Protein AF-A0A0Q9YV07-F1 (afdb_monomer)

Radius of gyration: 20.83 Å; Cα contacts (8 Å, |Δi|>4): 637; chains: 1; bounding box: 51×55×52 Å

InterPro domains:
  IPR003695 Ppx/GppA phosphatase, N-terminal [PF02541] (61-323)
  IPR043129 ATPase, nucleotide binding domain [SSF53067] (29-150)
  IPR043129 ATPase, nucleotide binding domain [SSF53067] (157-336)
  IPR050273 GppA/Ppx guanosine pentaphosphate hydrolase [PTHR30005] (28-323)

Sequence (352 aa):
MLNPSFEIKTGSTETAAAGAAEPITKIAYDIGSGGIKTTVISKILQKDGNVEEVVLDKRLPIQFARNLRLNKGQFSPDIVKLAIDSLKAFISEICNSSSDQKIEHYAVATAAFRQAENGKEVVQEISEAVGFPIDIISYKQEGLLAYYSAKTKLSEDKIIFDLGGGSMQFVYKSPDDALQIAGIDLGVETFTGELQKSLNNSTVSLNPFSEEKYQLAQNVAMKLIDQSIADMGSLKSLIKENLPVMCVGAVHNVAIYPIIEKIVGAGVSYSADNLEKTIMALLDKSDEELLAVEENINFAQILLPTLILSLAMMQRLGISQMQPLNVSNTLGLLQDIPVPFLSPARDLKKYC

Foldseek 3Di:
DDDDQQAPDDPPPPDPDPDFDFKEKEKEWEQAQQWIWIWIWTWGRGPVDIDTDGSDTDTGGQNLNVCCLVVVQAHDPVSLVSLLVVLLVVVVSVCVNPPDGFYWYFAEYELSLVRHPCSVVSQVVSCVSLVHHYYHDYQQLQQLLQQLQVVVPDPDFFWEWEAGQQKIKIWGAFPVRDIDIAMDRDHLNVLLSVLCVVVVHPDLFPPQADPVSLVVSLVSLLVRCVVRCPRCPRVLVVVVVVTAYEYEDCLVVQAQPVLLCLQVHNPDFQFLVSLVSSLVVRHRDDLVRQCVSDVSPPDSRRRNSSSSNVSSVCVVSVPGGHHYDYTHSSSSSVDPDCSVRTDGIDRCPVSD

pLDDT: mean 83.47, std 16.85, range [22.8, 98.44]

Nearest PDB structures (foldseek):
  8jgu-assembly1_A  TM=8.105E-01  e=3.895E-17  Deinococcus radiodurans R1 = ATCC 13939 = DSM 20539
  6pbz-assembly1_A  TM=7.720E-01  e=5.878E-18  Escherichia coli K-12
  8jgr-assembly1_A  TM=7.984E-01  e=7.242E-16  Deinococcus radiodurans R1 = ATCC 13939 = DSM 20539
  8jgp-assembly1_A  TM=8.132E-01  e=1.918E-15  Deinococcus radiodurans R1 = ATCC 13939 = DSM 20539
  8gtz-assembly1_A  TM=7.627E-01  e=5.382E-15  Zymomonas mobilis

Secondary structure (DSSP, 8-state):
-----------------TTPPPPEEEEEEEEETEEEEEEEEEEEEETTEEEEEEEEEEEEEEEHHHHHHHTTTS--HHHHHHHHHHHHHHHHHHHHH-SSSEEEEEEEE-HHHHH-TTHHHHHHHHHHHHSS-EEE--HHHHHHHHHHHHHTT-SS--EEEEE-SS-EEEEEE-TTS-EEEEEES--HHHHHHHHHHHTT--SS---S--HHHHHHHHHHHHHHHHHHGGGGHHHHHHHHTT--EEEESHIIIIIIHHHHHHHH-TT--EEHHHHHHHHHHHTT--HHHHHTT-TT---HHHHHHHHHHHHHHHHHHT--EEEE----HHHHHHSSS--TTSPPPEE-TTT-

Structure (mmCIF, N/CA/C/O backbone):
data_AF-A0A0Q9YV07-F1
#
_entry.id   AF-A0A0Q9YV07-F1
#
loop_
_atom_site.group_PDB
_atom_site.id
_atom_site.type_symbol
_atom_site.label_atom_id
_atom_site.label_alt_id
_atom_site.label_comp_id
_atom_site.label_asym_id
_atom_site.label_entity_id
_atom_site.label_seq_id
_atom_site.pdbx_PDB_ins_code
_atom_site.Cartn_x
_atom_site.Cartn_y
_atom_site.Cartn_z
_atom_site.occupancy
_atom_site.B_iso_or_equiv
_atom_site.auth_seq_id
_atom_site.auth_comp_id
_atom_site.auth_asym_id
_atom_site.auth_atom_id
_atom_site.pdbx_PDB_model_num
ATOM 1 N N . MET A 1 1 ? 25.492 -5.736 10.284 1.00 30.86 1 MET A N 1
ATOM 2 C CA . MET A 1 1 ? 26.222 -6.492 9.246 1.00 30.86 1 MET A CA 1
ATOM 3 C C . MET A 1 1 ? 25.653 -7.898 9.198 1.00 30.86 1 MET A C 1
ATOM 5 O O . MET A 1 1 ? 26.043 -8.721 10.009 1.00 30.86 1 MET A O 1
ATOM 9 N N . LEU A 1 2 ? 24.705 -8.146 8.301 1.00 22.80 2 LEU A N 1
ATOM 10 C CA . LEU A 1 2 ? 24.294 -9.487 7.891 1.00 22.80 2 LEU A CA 1
ATOM 11 C C . LEU A 1 2 ? 24.038 -9.372 6.392 1.00 22.80 2 LEU A C 1
ATOM 13 O O . LEU A 1 2 ? 23.061 -8.763 5.973 1.00 22.80 2 LEU A O 1
ATOM 17 N N . ASN A 1 3 ? 25.007 -9.837 5.614 1.00 27.52 3 ASN A N 1
ATOM 18 C CA . ASN A 1 3 ? 24.930 -9.934 4.167 1.00 27.52 3 ASN A CA 1
ATOM 19 C C . ASN A 1 3 ? 24.756 -11.431 3.885 1.00 27.52 3 ASN A C 1
ATOM 21 O O . ASN A 1 3 ? 25.756 -12.151 3.939 1.00 27.52 3 ASN A O 1
ATOM 25 N N . PRO A 1 4 ? 23.530 -11.953 3.716 1.00 32.94 4 PRO A N 1
ATOM 26 C CA . PRO A 1 4 ? 23.385 -13.283 3.165 1.00 32.94 4 PRO A CA 1
ATOM 27 C C . PRO A 1 4 ? 23.717 -13.158 1.679 1.00 32.94 4 PRO A C 1
ATOM 29 O O . PRO A 1 4 ? 23.041 -12.449 0.937 1.00 32.94 4 PRO A O 1
ATOM 32 N N . SER A 1 5 ? 24.812 -13.781 1.264 1.00 28.50 5 SER A N 1
ATOM 33 C CA . SER A 1 5 ? 25.161 -13.952 -0.141 1.00 28.50 5 SER A CA 1
ATOM 34 C C . SER A 1 5 ? 23.949 -14.538 -0.870 1.00 28.50 5 SER A C 1
ATOM 36 O O . SER A 1 5 ? 23.525 -15.651 -0.558 1.00 28.50 5 SER A O 1
ATOM 38 N N . PHE A 1 6 ? 23.362 -13.781 -1.795 1.00 38.69 6 PHE A N 1
ATOM 39 C CA . PHE A 1 6 ? 22.314 -14.280 -2.677 1.00 38.69 6 PHE A CA 1
ATOM 40 C C . PHE A 1 6 ? 22.967 -15.127 -3.771 1.00 38.69 6 PHE A C 1
ATOM 42 O O . PHE A 1 6 ? 23.570 -14.596 -4.699 1.00 38.69 6 PHE A O 1
ATOM 49 N N . GLU A 1 7 ? 22.863 -16.449 -3.654 1.00 33.47 7 GLU A N 1
ATOM 50 C CA . GLU A 1 7 ? 23.068 -17.353 -4.785 1.00 33.47 7 GLU A CA 1
ATOM 51 C C . GLU A 1 7 ? 21.708 -17.616 -5.426 1.00 33.47 7 GLU A C 1
ATOM 53 O O . GLU A 1 7 ? 20.846 -18.274 -4.839 1.00 33.47 7 GLU A O 1
ATOM 58 N N . ILE A 1 8 ? 21.511 -17.117 -6.647 1.00 39.50 8 ILE A N 1
ATOM 59 C CA . ILE A 1 8 ? 20.459 -17.644 -7.512 1.00 39.50 8 ILE A CA 1
ATOM 60 C C . ILE A 1 8 ? 20.863 -19.084 -7.795 1.00 39.50 8 ILE A C 1
ATOM 62 O O . ILE A 1 8 ? 21.849 -19.331 -8.492 1.00 39.50 8 ILE A O 1
ATOM 66 N N . LYS A 1 9 ? 20.145 -20.044 -7.208 1.00 36.50 9 LYS A N 1
ATOM 67 C CA . LYS A 1 9 ? 20.376 -21.458 -7.489 1.00 36.50 9 LYS A CA 1
ATOM 68 C C . LYS A 1 9 ? 20.096 -21.689 -8.964 1.00 36.50 9 LYS A C 1
ATOM 70 O O . LYS A 1 9 ? 18.951 -21.796 -9.392 1.00 36.50 9 LYS A O 1
ATOM 75 N N . THR A 1 10 ? 21.160 -21.781 -9.749 1.00 37.44 10 THR A N 1
ATOM 76 C CA . THR A 1 10 ? 21.085 -22.427 -11.047 1.00 37.44 10 THR A CA 1
ATOM 77 C C . THR A 1 10 ? 20.696 -23.869 -10.756 1.00 37.44 10 THR A C 1
ATOM 79 O O . THR A 1 10 ? 21.385 -24.584 -10.028 1.00 37.44 10 THR A O 1
ATOM 82 N N . GLY A 1 11 ? 19.529 -24.294 -11.234 1.00 34.53 11 GLY A N 1
ATOM 83 C CA . GLY A 1 11 ? 19.209 -25.711 -11.254 1.00 34.53 11 GLY A CA 1
ATOM 84 C C . GLY A 1 11 ? 20.275 -26.403 -12.094 1.00 34.53 11 GLY A C 1
ATOM 85 O O . GLY A 1 11 ? 20.206 -26.371 -13.321 1.00 34.53 11 GLY A O 1
ATOM 86 N N . SER A 1 12 ? 21.278 -26.996 -11.447 1.00 31.69 12 SER A N 1
ATOM 87 C CA . SER A 1 12 ? 22.233 -27.895 -12.077 1.00 31.69 12 SER A CA 1
ATOM 88 C C . SER A 1 12 ? 21.488 -29.164 -12.466 1.00 31.69 12 SER A C 1
ATOM 90 O O . SER A 1 12 ? 21.469 -30.169 -11.764 1.00 31.69 12 SER A O 1
ATOM 92 N N . THR A 1 13 ? 20.827 -29.111 -13.616 1.00 34.94 13 THR A N 1
ATOM 93 C CA . THR A 1 13 ? 20.473 -30.322 -14.341 1.00 34.94 13 THR A CA 1
ATOM 94 C C . THR A 1 13 ? 21.579 -30.561 -15.354 1.00 34.94 13 THR A C 1
ATOM 96 O O . THR A 1 13 ? 21.576 -30.042 -16.469 1.00 34.94 13 THR A O 1
ATOM 99 N N . GLU A 1 14 ? 22.569 -31.351 -14.933 1.00 38.19 14 GLU A N 1
ATOM 100 C CA . GLU A 1 14 ? 23.402 -32.134 -15.843 1.00 38.19 14 GLU A CA 1
ATOM 101 C C . GLU A 1 14 ? 22.497 -33.087 -16.631 1.00 38.19 14 GLU A C 1
ATOM 103 O O . GLU A 1 14 ? 22.353 -34.253 -16.301 1.00 38.19 14 GLU A O 1
ATOM 108 N N . THR A 1 15 ? 21.849 -32.555 -17.658 1.00 34.44 15 THR A N 1
ATOM 109 C CA . THR A 1 15 ? 21.483 -33.226 -18.903 1.00 34.44 15 THR A CA 1
ATOM 110 C C . THR A 1 15 ? 20.948 -32.126 -19.802 1.00 34.44 15 THR A C 1
ATOM 112 O O . THR A 1 15 ? 19.769 -31.777 -19.741 1.00 34.44 15 THR A O 1
ATOM 115 N N . ALA A 1 16 ? 21.821 -31.557 -20.632 1.00 35.19 16 ALA A N 1
ATOM 116 C CA . ALA A 1 16 ? 21.403 -30.738 -21.757 1.00 35.19 16 ALA A CA 1
ATOM 117 C C . ALA A 1 16 ? 20.574 -31.613 -22.712 1.00 35.19 16 ALA A C 1
ATOM 119 O O . ALA A 1 16 ? 21.098 -32.248 -23.627 1.00 35.19 16 ALA A O 1
ATOM 120 N N . ALA A 1 17 ? 19.266 -31.683 -22.470 1.00 34.19 17 ALA A N 1
ATOM 121 C CA . ALA A 1 17 ? 18.312 -32.157 -23.450 1.00 34.19 17 ALA A CA 1
ATOM 122 C C . ALA A 1 17 ? 18.106 -31.031 -24.468 1.00 34.19 17 ALA A C 1
ATOM 124 O O . ALA A 1 17 ? 17.730 -29.911 -24.120 1.00 34.19 17 ALA A O 1
ATOM 125 N N . ALA A 1 18 ? 18.373 -31.328 -25.737 1.00 38.97 18 ALA A N 1
ATOM 126 C CA . ALA A 1 18 ? 18.149 -30.407 -26.838 1.00 38.97 18 ALA A CA 1
ATOM 127 C C . ALA A 1 18 ? 16.691 -29.890 -26.831 1.00 38.97 18 ALA A C 1
ATOM 129 O O . ALA A 1 18 ? 15.732 -30.637 -27.061 1.00 38.97 18 ALA A O 1
ATOM 130 N N . GLY A 1 19 ? 16.530 -28.589 -26.565 1.00 43.22 19 GLY A N 1
ATOM 131 C CA . GLY A 1 19 ? 15.264 -27.865 -26.698 1.00 43.22 19 GLY A CA 1
ATOM 132 C C . GLY A 1 19 ? 14.642 -27.290 -25.421 1.00 43.22 19 GLY A C 1
ATOM 133 O O . GLY A 1 19 ? 13.446 -27.012 -25.459 1.00 43.22 19 GLY A O 1
ATOM 134 N N . ALA A 1 20 ? 15.384 -27.116 -24.322 1.00 48.44 20 ALA A N 1
ATOM 135 C CA . ALA A 1 20 ? 14.945 -26.248 -23.221 1.00 48.44 20 ALA A CA 1
ATOM 136 C C . ALA A 1 20 ? 15.076 -24.769 -23.638 1.00 48.44 20 ALA A C 1
ATOM 138 O O . ALA A 1 20 ? 16.095 -24.386 -24.215 1.00 48.44 20 ALA A O 1
ATOM 139 N N . ALA A 1 21 ? 14.039 -23.960 -23.410 1.00 57.25 21 ALA A N 1
ATOM 140 C CA . ALA A 1 21 ? 14.082 -22.528 -23.696 1.00 57.25 21 ALA A CA 1
ATOM 141 C C . ALA A 1 21 ? 14.982 -21.814 -22.671 1.00 57.25 21 ALA A C 1
ATOM 143 O O . ALA A 1 21 ? 15.081 -22.248 -21.523 1.00 57.25 21 ALA A O 1
ATOM 144 N N . GLU A 1 22 ? 15.661 -20.743 -23.092 1.00 61.50 22 GLU A N 1
ATOM 145 C CA . GLU A 1 22 ? 16.542 -19.984 -22.199 1.00 61.50 22 GLU A CA 1
ATOM 146 C C . GLU A 1 22 ? 15.753 -19.442 -20.991 1.00 61.50 22 GLU A C 1
ATOM 148 O O . GLU A 1 22 ? 14.645 -18.922 -21.170 1.00 61.50 22 GLU A O 1
ATOM 153 N N . PRO A 1 23 ? 16.286 -19.563 -19.761 1.00 68.81 23 PRO A N 1
ATOM 154 C CA . PRO A 1 23 ? 15.635 -19.024 -18.574 1.00 68.81 23 PRO A CA 1
ATOM 155 C C . PRO A 1 23 ? 15.548 -17.494 -18.662 1.00 68.81 23 PRO A C 1
ATOM 157 O O . PRO A 1 23 ? 16.519 -16.819 -19.018 1.00 68.81 23 PRO A O 1
ATOM 160 N N . ILE A 1 24 ? 14.375 -16.954 -18.324 1.00 77.06 24 ILE A N 1
ATOM 161 C CA . ILE A 1 24 ? 14.119 -15.512 -18.277 1.00 77.06 24 ILE A CA 1
ATOM 162 C C . ILE A 1 24 ? 13.925 -15.127 -16.816 1.00 77.06 24 ILE A C 1
ATOM 164 O O . ILE A 1 24 ? 13.054 -15.661 -16.127 1.00 77.06 24 ILE A O 1
ATOM 168 N N . THR A 1 25 ? 14.707 -14.164 -16.350 1.00 80.25 25 THR A N 1
ATOM 169 C CA . THR A 1 25 ? 14.483 -13.535 -15.051 1.00 80.25 25 THR A CA 1
ATOM 170 C C . THR A 1 25 ? 13.621 -12.300 -15.251 1.00 80.25 25 THR A C 1
ATOM 172 O O . THR A 1 25 ? 13.973 -11.401 -16.009 1.00 80.25 25 THR A O 1
ATOM 175 N N . LYS A 1 26 ? 12.477 -12.242 -14.573 1.00 84.75 26 LYS A N 1
ATOM 176 C CA . LYS A 1 26 ? 11.599 -11.076 -14.583 1.00 84.75 26 LYS A CA 1
ATOM 177 C C . LYS A 1 26 ? 11.672 -10.367 -13.237 1.00 84.75 26 LYS A C 1
ATOM 179 O O . LYS A 1 26 ? 11.600 -11.001 -12.184 1.00 84.75 26 LYS A O 1
ATOM 184 N N . ILE A 1 27 ? 11.781 -9.046 -13.268 1.00 86.50 27 ILE A N 1
ATOM 185 C CA . ILE A 1 27 ? 11.864 -8.211 -12.073 1.00 86.50 27 ILE A CA 1
ATOM 186 C C . ILE A 1 27 ? 10.751 -7.176 -12.123 1.00 86.50 27 ILE A C 1
ATOM 188 O O . ILE A 1 27 ? 10.663 -6.399 -13.072 1.00 86.50 27 ILE A O 1
ATOM 192 N N . ALA A 1 28 ? 9.928 -7.147 -11.082 1.00 89.19 28 ALA A N 1
ATOM 193 C CA . ALA A 1 28 ? 8.898 -6.143 -10.897 1.00 89.19 28 ALA A CA 1
ATOM 194 C C . ALA A 1 28 ? 9.294 -5.131 -9.822 1.00 89.19 28 ALA A C 1
ATOM 196 O O . ALA A 1 28 ? 9.790 -5.504 -8.757 1.00 89.19 28 ALA A O 1
ATOM 197 N N . TYR A 1 29 ? 9.010 -3.861 -10.094 1.00 92.00 29 TYR A N 1
ATOM 198 C CA . TYR A 1 29 ? 9.221 -2.725 -9.208 1.00 92.00 29 TYR A CA 1
ATOM 199 C C . TYR A 1 29 ? 7.889 -1.996 -9.018 1.00 92.00 29 TYR A C 1
ATOM 201 O O . TYR A 1 29 ? 7.330 -1.449 -9.966 1.00 92.00 29 TYR A O 1
ATOM 209 N N . ASP A 1 30 ? 7.393 -1.969 -7.789 1.00 92.50 30 ASP A N 1
ATOM 210 C CA . ASP A 1 30 ? 6.266 -1.136 -7.375 1.00 92.50 30 ASP A CA 1
ATOM 211 C C . ASP A 1 30 ? 6.814 0.030 -6.546 1.00 92.50 30 ASP A C 1
ATOM 213 O O . ASP A 1 30 ? 7.213 -0.131 -5.388 1.00 92.50 30 ASP A O 1
ATOM 217 N N . ILE A 1 31 ? 6.915 1.198 -7.178 1.00 94.56 31 ILE A N 1
ATOM 218 C CA . ILE A 1 31 ? 7.440 2.427 -6.586 1.00 94.56 31 ILE A CA 1
ATOM 219 C C . ILE A 1 31 ? 6.283 3.133 -5.862 1.00 94.56 31 ILE A C 1
ATOM 221 O O . ILE A 1 31 ? 5.572 3.980 -6.413 1.00 94.56 31 ILE A O 1
ATOM 225 N N . GLY A 1 32 ? 6.100 2.722 -4.607 1.00 91.06 32 GLY A N 1
ATOM 226 C CA . GLY A 1 32 ? 5.034 3.128 -3.700 1.00 91.06 32 GLY A CA 1
ATOM 227 C C . GLY A 1 32 ? 5.301 4.402 -2.899 1.00 91.06 32 GLY A C 1
ATOM 228 O O . GLY A 1 32 ? 6.415 4.910 -2.821 1.00 91.06 32 GLY A O 1
ATOM 229 N N . SER A 1 33 ? 4.265 4.889 -2.212 1.00 88.00 33 SER A N 1
ATOM 230 C CA . SER A 1 33 ? 4.348 6.060 -1.323 1.00 88.00 33 SER A CA 1
ATOM 231 C C . SER A 1 33 ? 5.333 5.907 -0.159 1.00 88.00 33 SER A C 1
ATOM 233 O O . SER A 1 33 ? 6.027 6.868 0.167 1.00 88.00 33 SER A O 1
ATOM 235 N N . GLY A 1 34 ? 5.387 4.714 0.441 1.00 83.38 34 GLY A N 1
ATOM 236 C CA . GLY A 1 34 ? 6.221 4.385 1.608 1.00 83.38 34 GLY A CA 1
ATOM 237 C C . GLY A 1 34 ? 7.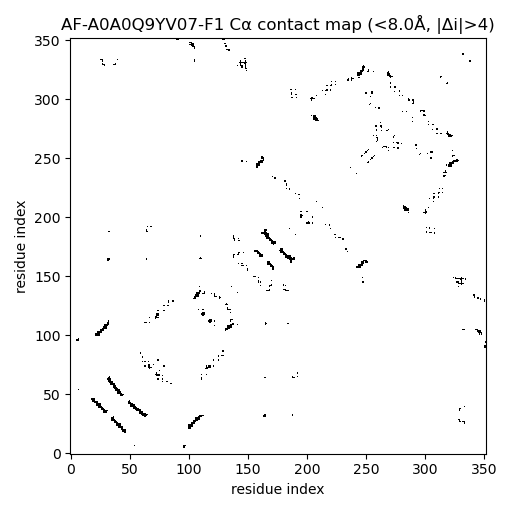388 3.456 1.284 1.00 83.38 34 GLY A C 1
ATOM 238 O O . GLY A 1 34 ? 7.792 2.626 2.106 1.00 83.38 34 GLY A O 1
ATOM 239 N N . GLY A 1 35 ? 7.839 3.481 0.033 1.00 83.00 35 GLY A N 1
ATOM 240 C CA . GLY A 1 35 ? 8.986 2.726 -0.444 1.00 83.00 35 GLY A CA 1
ATOM 241 C C . GLY A 1 35 ? 8.724 1.954 -1.722 1.00 83.00 35 GLY A C 1
ATOM 242 O O . GLY A 1 35 ? 7.602 1.862 -2.210 1.00 83.00 35 GLY A O 1
ATOM 243 N N . ILE A 1 36 ? 9.802 1.380 -2.239 1.00 83.19 36 ILE A N 1
ATOM 244 C CA . ILE A 1 36 ? 9.800 0.585 -3.460 1.00 83.19 36 ILE A CA 1
ATOM 245 C C . ILE A 1 36 ? 9.746 -0.883 -3.059 1.00 83.19 36 ILE A C 1
ATOM 247 O O . ILE A 1 36 ? 10.646 -1.364 -2.365 1.00 83.19 36 ILE A O 1
ATOM 251 N N . LYS A 1 37 ? 8.705 -1.598 -3.479 1.00 81.44 37 LYS A N 1
ATOM 252 C CA . LYS A 1 37 ? 8.669 -3.057 -3.386 1.00 81.44 37 LYS A CA 1
ATOM 253 C C . LYS A 1 37 ? 9.268 -3.642 -4.660 1.00 81.44 37 LYS A C 1
ATOM 255 O O . LYS A 1 37 ? 8.892 -3.244 -5.759 1.00 81.44 37 LYS A O 1
ATOM 260 N N . THR A 1 38 ? 10.191 -4.582 -4.515 1.00 73.00 38 THR A N 1
ATOM 261 C CA . THR A 1 38 ? 10.821 -5.277 -5.632 1.00 73.00 38 THR A CA 1
ATOM 262 C C . THR A 1 38 ? 10.615 -6.779 -5.498 1.00 73.00 38 THR A C 1
ATOM 264 O O . THR A 1 38 ? 10.810 -7.357 -4.432 1.00 73.00 38 THR A O 1
ATOM 267 N N . THR A 1 39 ? 10.204 -7.429 -6.583 1.00 73.56 39 THR A N 1
ATOM 268 C CA . THR A 1 39 ? 10.037 -8.886 -6.630 1.00 73.56 39 THR A CA 1
ATOM 269 C C . THR A 1 39 ? 10.737 -9.429 -7.862 1.00 73.56 39 THR A C 1
ATOM 271 O O . THR A 1 39 ? 10.500 -8.959 -8.972 1.00 73.56 39 THR A O 1
ATOM 274 N N . VAL A 1 40 ? 11.599 -10.416 -7.654 1.00 71.75 40 VAL A N 1
ATOM 275 C CA . VAL A 1 40 ? 12.342 -11.122 -8.695 1.00 71.75 40 VAL A CA 1
ATOM 276 C C . VAL A 1 40 ? 11.763 -12.521 -8.809 1.00 71.75 40 VAL A C 1
ATOM 278 O O . VAL A 1 40 ? 11.759 -13.276 -7.834 1.00 71.75 40 VAL A O 1
ATOM 281 N N . ILE A 1 41 ? 11.295 -12.871 -10.002 1.00 70.38 41 ILE A N 1
ATOM 282 C CA . ILE A 1 41 ? 10.912 -14.237 -10.350 1.00 70.38 41 ILE A CA 1
ATOM 283 C C . ILE A 1 41 ? 11.879 -14.726 -11.418 1.00 70.38 41 ILE A C 1
ATOM 285 O O . ILE A 1 41 ? 12.002 -14.113 -12.480 1.00 70.38 41 ILE A O 1
ATOM 289 N N . SER A 1 42 ? 12.548 -15.845 -11.151 1.00 60.84 42 SER A N 1
ATOM 290 C CA . SER A 1 42 ? 13.228 -16.582 -12.212 1.00 60.84 42 SER A CA 1
ATOM 291 C C . SER A 1 42 ? 12.220 -17.556 -12.803 1.00 60.84 42 SER A C 1
ATOM 293 O O . SER A 1 42 ? 11.651 -18.396 -12.099 1.00 60.84 42 SER A O 1
ATOM 295 N N . LYS A 1 43 ? 11.941 -17.388 -14.096 1.00 62.50 43 LYS A N 1
ATOM 296 C CA . LYS A 1 43 ? 11.056 -18.264 -14.850 1.00 62.50 43 LYS A CA 1
ATOM 297 C C . LYS A 1 43 ? 11.907 -19.178 -15.717 1.00 62.50 43 LYS A C 1
ATOM 299 O O . LYS A 1 43 ? 12.525 -18.746 -16.692 1.00 62.50 43 LYS A O 1
ATOM 304 N N . ILE A 1 44 ? 11.906 -20.462 -15.376 1.00 55.16 44 ILE A N 1
ATOM 305 C CA . ILE A 1 44 ? 12.513 -21.499 -16.207 1.00 55.16 44 ILE A CA 1
ATOM 306 C C . ILE A 1 44 ? 11.422 -22.020 -17.144 1.00 55.16 44 ILE A C 1
ATOM 308 O O . ILE A 1 44 ? 10.473 -22.686 -16.719 1.00 55.16 44 ILE A O 1
ATOM 312 N N . LEU A 1 45 ? 11.552 -21.692 -18.428 1.00 53.00 45 LEU A N 1
ATOM 313 C CA . LEU A 1 45 ? 10.669 -22.169 -19.488 1.00 53.00 45 LEU A CA 1
ATOM 314 C C . LEU A 1 45 ? 11.038 -23.624 -19.837 1.00 53.00 45 LEU A C 1
ATOM 316 O O . LEU A 1 45 ? 11.989 -23.866 -20.582 1.00 53.00 45 LEU A O 1
ATOM 320 N N . GLN A 1 46 ? 10.306 -24.607 -19.303 1.00 48.66 46 GLN A N 1
ATOM 321 C CA . GLN A 1 46 ? 10.498 -26.021 -19.653 1.00 48.66 46 GLN A CA 1
ATOM 322 C C . GLN A 1 46 ? 9.434 -26.484 -20.657 1.00 48.66 46 GLN A C 1
ATOM 324 O O . GLN A 1 46 ? 8.320 -25.963 -20.692 1.00 48.66 46 GLN A O 1
ATOM 329 N N . LYS A 1 47 ? 9.766 -27.493 -21.477 1.00 38.81 47 LYS A N 1
ATOM 330 C CA . LYS A 1 47 ? 8.835 -28.083 -22.462 1.00 38.81 47 LYS A CA 1
ATOM 331 C C . LYS A 1 47 ? 7.550 -28.642 -21.829 1.00 38.81 47 LYS A C 1
ATOM 333 O O . LYS A 1 47 ? 6.526 -28.656 -22.505 1.00 38.81 47 LYS A O 1
ATOM 338 N N . ASP A 1 48 ? 7.599 -29.027 -20.552 1.00 42.34 48 ASP A N 1
ATOM 339 C CA . ASP A 1 48 ? 6.506 -29.706 -19.838 1.00 42.34 48 ASP A CA 1
ATOM 340 C C . ASP A 1 48 ? 5.798 -28.808 -18.800 1.00 42.34 48 ASP A C 1
ATOM 342 O O . ASP A 1 48 ? 4.995 -29.281 -17.997 1.00 42.34 48 ASP A O 1
ATOM 346 N N . GLY A 1 49 ? 6.078 -27.500 -18.814 1.00 52.22 49 GLY A N 1
ATOM 347 C CA . GLY A 1 49 ? 5.473 -26.521 -17.913 1.00 52.22 49 GLY A CA 1
ATOM 348 C C . GLY A 1 49 ? 6.425 -25.384 -17.547 1.00 52.22 49 GLY A C 1
ATOM 349 O O . GLY A 1 49 ? 7.644 -25.503 -17.631 1.00 52.22 49 GLY A O 1
ATOM 350 N N . ASN A 1 50 ? 5.858 -24.260 -17.118 1.00 53.97 50 ASN A N 1
ATOM 351 C CA . ASN A 1 50 ? 6.633 -23.136 -16.603 1.00 53.97 50 ASN A CA 1
ATOM 352 C C . ASN A 1 50 ? 6.915 -23.357 -15.113 1.00 53.97 50 ASN A C 1
ATOM 354 O O . ASN A 1 50 ? 5.970 -23.506 -14.338 1.00 53.97 50 ASN A O 1
ATOM 358 N N . VAL A 1 51 ? 8.186 -23.344 -14.704 1.00 52.34 51 VAL A N 1
ATOM 359 C CA . VAL A 1 51 ? 8.553 -23.260 -13.283 1.00 52.34 51 VAL A CA 1
ATOM 360 C C . VAL A 1 51 ? 8.849 -21.799 -12.972 1.00 52.34 51 VAL A C 1
ATOM 362 O O . VAL A 1 51 ? 9.791 -21.224 -13.515 1.00 52.34 51 VAL A O 1
ATOM 365 N N . GLU A 1 52 ? 8.016 -21.196 -12.129 1.00 61.66 52 GLU A N 1
ATOM 366 C CA . GLU A 1 52 ? 8.200 -19.839 -11.616 1.00 61.66 52 GLU A CA 1
ATOM 367 C C . GLU A 1 52 ? 8.612 -19.930 -10.148 1.00 61.66 52 GLU A C 1
ATOM 369 O O . GLU A 1 52 ? 7.835 -20.375 -9.303 1.00 61.66 52 GLU A O 1
ATOM 374 N N . GLU A 1 53 ? 9.841 -19.521 -9.844 1.00 62.12 53 GLU A N 1
ATOM 375 C CA . GLU A 1 53 ? 10.324 -19.412 -8.471 1.00 62.12 53 GLU A CA 1
ATOM 376 C C . GLU A 1 53 ? 10.482 -17.933 -8.122 1.00 62.12 53 GLU A C 1
ATOM 378 O O . GLU A 1 53 ? 11.148 -17.179 -8.835 1.00 62.12 53 GLU A O 1
ATOM 383 N N . VAL A 1 54 ? 9.860 -17.504 -7.020 1.00 62.03 54 VAL A N 1
ATOM 384 C CA . VAL A 1 54 ? 10.153 -16.193 -6.432 1.00 62.03 54 VAL A CA 1
ATOM 385 C C . VAL A 1 54 ? 11.534 -16.291 -5.800 1.00 62.03 54 VAL A C 1
ATOM 387 O O . VAL A 1 54 ? 11.706 -16.923 -4.762 1.00 62.03 54 VAL A O 1
ATOM 390 N N . VAL A 1 55 ? 12.513 -15.669 -6.446 1.00 67.88 55 VAL A N 1
ATOM 391 C CA . VAL A 1 55 ? 13.923 -15.735 -6.050 1.00 67.88 55 VAL A CA 1
ATOM 392 C C . VAL A 1 55 ? 14.244 -14.687 -4.988 1.00 67.88 55 VAL A C 1
ATOM 394 O O . VAL A 1 55 ? 15.077 -14.917 -4.114 1.00 67.88 55 VAL A O 1
ATOM 397 N N . LEU A 1 56 ? 13.574 -13.532 -5.038 1.00 72.69 56 LEU A N 1
ATOM 398 C CA . LEU A 1 56 ? 13.796 -12.431 -4.104 1.00 72.69 56 LEU A CA 1
ATOM 399 C C . LEU A 1 56 ? 12.536 -11.569 -3.973 1.00 72.69 56 LEU A C 1
ATOM 401 O O . LEU A 1 56 ? 11.953 -11.158 -4.973 1.00 72.69 56 LEU A O 1
ATOM 405 N N . ASP A 1 57 ? 12.156 -11.242 -2.740 1.00 77.31 57 ASP A N 1
ATOM 406 C CA . ASP A 1 57 ? 11.191 -10.183 -2.424 1.00 77.31 57 ASP A CA 1
ATOM 407 C C . ASP A 1 57 ? 11.872 -9.209 -1.453 1.00 77.31 57 ASP A C 1
ATOM 409 O O . ASP A 1 57 ? 12.268 -9.592 -0.349 1.00 77.31 57 ASP A O 1
ATOM 413 N N . LYS A 1 58 ? 12.086 -7.964 -1.890 1.00 83.00 58 LYS A N 1
ATOM 414 C CA . LYS A 1 58 ? 12.817 -6.939 -1.135 1.00 83.00 58 LYS A CA 1
ATOM 415 C C . LYS A 1 58 ? 12.022 -5.643 -1.112 1.00 83.00 58 LYS A C 1
ATOM 417 O O . LYS A 1 58 ? 11.289 -5.298 -2.034 1.00 83.00 58 LYS A O 1
ATOM 422 N N . ARG A 1 59 ? 12.187 -4.884 -0.033 1.00 83.31 59 ARG A N 1
ATOM 423 C CA . ARG A 1 59 ? 11.609 -3.548 0.104 1.00 83.31 59 ARG A CA 1
ATOM 424 C C . ARG A 1 59 ? 12.714 -2.528 0.329 1.00 83.31 59 ARG A C 1
ATOM 426 O O . ARG A 1 59 ? 13.539 -2.697 1.221 1.00 83.31 59 ARG A O 1
ATOM 433 N N . LEU A 1 60 ? 12.700 -1.461 -0.461 1.00 88.50 60 LEU A N 1
ATOM 434 C CA . LEU A 1 60 ? 13.569 -0.298 -0.311 1.00 88.50 60 LEU A CA 1
ATOM 435 C C . LEU A 1 60 ? 12.751 0.810 0.380 1.00 88.50 60 LEU A C 1
ATOM 437 O O . LEU A 1 60 ? 11.818 1.339 -0.231 1.00 88.50 60 LEU A O 1
ATOM 441 N N . PRO A 1 61 ? 13.018 1.141 1.655 1.00 86.00 61 PRO A N 1
ATOM 442 C CA . PRO A 1 61 ? 12.208 2.094 2.411 1.00 86.00 61 PRO A CA 1
ATOM 443 C C . PRO A 1 61 ? 12.516 3.536 1.981 1.00 86.00 61 PRO A C 1
ATOM 445 O O . PRO A 1 61 ? 13.473 4.150 2.449 1.00 86.00 61 PRO A O 1
ATOM 448 N N . ILE A 1 62 ? 11.697 4.083 1.083 1.00 90.19 62 ILE A N 1
ATOM 449 C CA . ILE A 1 62 ? 11.832 5.442 0.543 1.00 90.19 62 ILE A CA 1
ATOM 450 C C . ILE A 1 62 ? 10.515 6.187 0.755 1.00 90.19 62 ILE A C 1
ATOM 452 O O . ILE A 1 62 ? 9.514 5.900 0.107 1.00 90.19 62 ILE A O 1
ATOM 456 N N . GLN A 1 63 ? 10.518 7.151 1.676 1.00 89.88 63 GLN A N 1
ATOM 457 C CA . GLN A 1 63 ? 9.303 7.815 2.158 1.00 89.88 63 GLN A CA 1
ATOM 458 C C . GLN A 1 63 ? 8.857 8.958 1.231 1.00 89.88 63 GLN A C 1
ATOM 460 O O . GLN A 1 63 ? 8.916 10.136 1.603 1.00 89.88 63 GLN A O 1
ATOM 465 N N . PHE A 1 64 ? 8.417 8.617 0.017 1.00 93.62 64 PHE A N 1
ATOM 466 C CA . PHE A 1 64 ? 7.972 9.568 -1.002 1.00 93.62 64 PHE A CA 1
ATOM 467 C C . PHE A 1 64 ? 6.801 10.437 -0.530 1.00 93.62 64 PHE A C 1
ATOM 469 O O . PHE A 1 64 ? 6.891 11.659 -0.634 1.00 93.62 64 PHE A O 1
ATOM 476 N N . ALA A 1 65 ? 5.734 9.871 0.050 1.00 90.25 65 ALA A N 1
ATOM 477 C CA . ALA A 1 65 ? 4.582 10.688 0.463 1.00 90.25 65 ALA A CA 1
ATOM 478 C C . ALA A 1 65 ? 4.924 11.638 1.622 1.00 90.25 65 ALA A C 1
ATOM 480 O O . ALA A 1 65 ? 4.481 12.790 1.650 1.00 90.25 65 ALA A O 1
ATOM 481 N N . ARG A 1 66 ? 5.784 11.207 2.554 1.00 88.75 66 ARG A N 1
ATOM 482 C CA . ARG A 1 66 ? 6.307 12.107 3.590 1.00 88.75 66 ARG A CA 1
ATOM 483 C C . ARG A 1 66 ? 7.148 13.232 2.989 1.00 88.75 66 ARG A C 1
ATOM 485 O O . ARG A 1 66 ? 6.974 14.378 3.402 1.00 88.75 66 ARG A O 1
ATOM 492 N N . ASN A 1 67 ? 8.051 12.921 2.057 1.00 93.94 67 ASN A N 1
ATOM 493 C CA . ASN A 1 67 ? 8.867 13.931 1.384 1.00 93.94 67 ASN A CA 1
ATOM 494 C C . ASN A 1 67 ? 7.976 14.953 0.667 1.00 93.94 67 ASN A C 1
ATOM 496 O O . ASN A 1 67 ? 8.144 16.150 0.883 1.00 93.94 67 ASN A O 1
ATOM 500 N N . LEU A 1 68 ? 6.969 14.475 -0.063 1.00 92.38 68 LEU A N 1
ATOM 501 C CA . LEU A 1 68 ? 6.011 15.301 -0.785 1.00 92.38 68 LEU A CA 1
ATOM 502 C C . LEU A 1 68 ? 5.310 16.315 0.127 1.00 92.38 68 LEU A C 1
ATOM 504 O O . LEU A 1 68 ? 5.256 17.511 -0.161 1.00 92.38 68 LEU A O 1
ATOM 508 N N . ARG A 1 69 ? 4.825 15.843 1.281 1.00 89.56 69 ARG A N 1
ATOM 509 C CA . ARG A 1 69 ? 4.164 16.684 2.286 1.00 89.56 69 ARG A CA 1
ATOM 510 C C . ARG A 1 69 ? 5.088 17.767 2.843 1.00 89.56 69 ARG A C 1
ATOM 512 O O . ARG A 1 69 ? 4.647 18.894 3.049 1.00 89.56 69 ARG A O 1
ATOM 519 N N . LEU A 1 70 ? 6.348 17.430 3.114 1.00 90.75 70 LEU A N 1
ATOM 520 C CA . LEU A 1 70 ? 7.325 18.365 3.684 1.00 90.75 70 LEU A CA 1
ATOM 521 C C . LEU A 1 70 ? 7.860 19.370 2.653 1.00 90.75 70 LEU A C 1
ATOM 523 O O . LEU A 1 70 ? 8.306 20.448 3.034 1.00 90.75 70 LEU A O 1
ATOM 527 N N . ASN A 1 71 ? 7.766 19.046 1.364 1.00 93.56 71 ASN A N 1
ATOM 528 C CA . ASN A 1 71 ? 8.297 19.842 0.259 1.00 93.56 71 ASN A CA 1
ATOM 529 C C . ASN A 1 71 ? 7.183 20.423 -0.626 1.00 93.56 71 ASN A C 1
ATOM 531 O O . ASN A 1 71 ? 7.339 20.554 -1.835 1.00 93.56 71 ASN A O 1
ATOM 535 N N . LYS A 1 72 ? 6.055 20.802 -0.009 1.00 92.31 72 LYS A N 1
ATOM 536 C CA . LYS A 1 72 ? 4.960 21.550 -0.655 1.00 92.31 72 LYS A CA 1
ATOM 537 C C . LYS A 1 72 ? 4.424 20.895 -1.938 1.00 92.31 72 LYS A C 1
ATOM 539 O O . LYS A 1 72 ? 4.129 21.595 -2.894 1.00 92.31 72 LYS A O 1
ATOM 544 N N . GLY A 1 73 ? 4.284 19.570 -1.954 1.00 93.06 73 GLY A N 1
ATOM 545 C CA . GLY A 1 73 ? 3.730 18.869 -3.116 1.00 93.06 73 GLY A CA 1
ATOM 546 C C . GLY A 1 73 ? 4.748 18.557 -4.213 1.00 93.06 73 GLY A C 1
ATOM 547 O O . GLY A 1 73 ? 4.348 18.117 -5.286 1.00 93.06 73 GLY A O 1
ATOM 548 N N . GLN A 1 74 ? 6.047 18.718 -3.948 1.00 97.38 74 GLN A N 1
ATOM 549 C CA . GLN A 1 74 ? 7.119 18.325 -4.865 1.00 97.38 74 GLN A CA 1
ATOM 550 C C . GLN A 1 74 ? 8.091 17.347 -4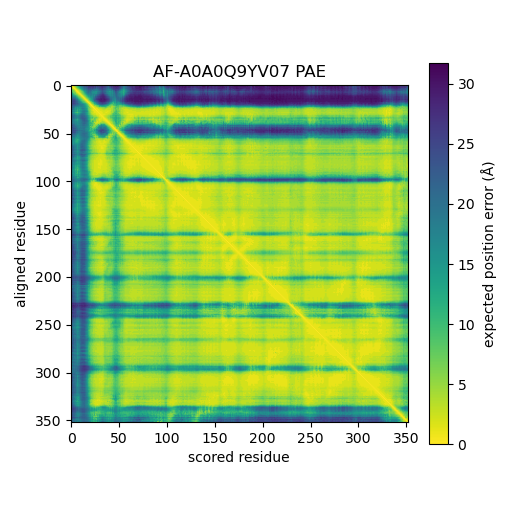.207 1.00 97.38 74 GLN A C 1
ATOM 552 O O . GLN A 1 74 ? 8.321 17.396 -3.000 1.00 97.38 74 GLN A O 1
ATOM 557 N N . PHE A 1 75 ? 8.684 16.454 -4.992 1.00 97.94 75 PHE A N 1
ATOM 558 C CA . PHE A 1 75 ? 9.807 15.642 -4.534 1.00 97.94 75 PHE A CA 1
ATOM 559 C C . PHE A 1 75 ? 11.089 16.469 -4.498 1.00 97.94 75 PHE A C 1
ATOM 561 O O . PHE A 1 75 ? 11.411 17.163 -5.464 1.00 97.94 75 PHE A O 1
ATOM 568 N N . SER A 1 76 ? 11.834 16.377 -3.394 1.00 97.69 76 SER A N 1
ATOM 569 C CA . SER A 1 76 ? 13.135 17.036 -3.264 1.00 97.69 76 SER A CA 1
ATOM 570 C C . SER A 1 76 ? 14.232 16.305 -4.054 1.00 97.69 76 SER A C 1
ATOM 572 O O . SER A 1 76 ? 14.192 15.079 -4.156 1.00 97.69 76 SER A O 1
ATOM 574 N N . PRO A 1 77 ? 15.283 16.998 -4.525 1.00 97.62 77 PRO A N 1
ATOM 575 C CA . PRO A 1 77 ? 16.409 16.346 -5.204 1.00 97.62 77 PRO A CA 1
ATOM 576 C C . PRO A 1 77 ? 17.029 15.191 -4.398 1.00 97.62 77 PRO A C 1
ATOM 578 O O . PRO A 1 77 ? 17.405 14.165 -4.961 1.00 97.62 77 PRO A O 1
ATOM 581 N N . ASP A 1 78 ? 17.065 15.312 -3.068 1.00 97.75 78 ASP A N 1
ATOM 582 C CA . ASP A 1 78 ? 17.608 14.277 -2.182 1.00 97.75 78 ASP A CA 1
ATOM 583 C C . ASP A 1 78 ? 16.810 12.964 -2.215 1.00 97.75 78 ASP A C 1
ATOM 585 O O . ASP A 1 78 ? 17.416 11.891 -2.205 1.00 97.75 78 ASP A O 1
ATOM 589 N N . ILE A 1 79 ? 15.466 13.012 -2.268 1.00 96.50 79 ILE A N 1
ATOM 590 C CA . ILE A 1 79 ? 14.658 11.778 -2.326 1.00 96.50 79 ILE A CA 1
ATOM 591 C C . ILE A 1 79 ? 14.785 11.109 -3.696 1.00 96.50 79 ILE A C 1
ATOM 593 O O . ILE A 1 79 ? 14.825 9.882 -3.773 1.00 96.50 79 ILE A O 1
ATOM 597 N N . VAL A 1 80 ? 14.912 11.908 -4.761 1.00 97.81 80 VAL A N 1
ATOM 598 C CA . VAL A 1 80 ? 15.130 11.413 -6.127 1.00 97.81 80 VAL A CA 1
ATOM 599 C C . VAL A 1 80 ? 16.485 10.719 -6.222 1.00 97.81 80 VAL A C 1
ATOM 601 O O . VAL A 1 80 ? 16.560 9.564 -6.641 1.00 97.81 80 VAL A O 1
ATOM 604 N N . LYS A 1 81 ? 17.546 11.366 -5.724 1.00 97.56 81 LYS A N 1
ATOM 605 C CA . LYS A 1 81 ? 18.885 10.776 -5.660 1.00 97.56 81 LYS A CA 1
ATOM 606 C C . LYS A 1 81 ? 18.896 9.483 -4.842 1.00 97.56 81 LYS A C 1
ATOM 608 O O . LYS A 1 81 ? 19.450 8.487 -5.298 1.00 97.56 81 LYS A O 1
ATOM 613 N N . LEU A 1 82 ? 18.257 9.473 -3.669 1.00 96.81 82 LEU A N 1
ATOM 614 C CA . LEU A 1 82 ? 18.146 8.271 -2.837 1.00 96.81 82 LEU A CA 1
ATOM 615 C C . LEU A 1 82 ? 17.456 7.121 -3.585 1.00 96.81 82 LEU A C 1
ATOM 617 O O . LEU A 1 82 ? 17.908 5.979 -3.492 1.00 96.81 82 LEU A O 1
ATOM 621 N N . ALA A 1 83 ? 16.385 7.409 -4.329 1.00 96.25 83 ALA A N 1
ATOM 622 C CA . ALA A 1 83 ? 15.675 6.419 -5.132 1.00 96.25 83 ALA A CA 1
ATOM 623 C C . ALA A 1 83 ? 16.544 5.835 -6.245 1.00 96.25 83 ALA A C 1
ATOM 625 O O . ALA A 1 83 ? 16.631 4.613 -6.368 1.00 96.25 83 ALA A O 1
ATOM 626 N N . ILE A 1 84 ? 17.233 6.693 -6.999 1.00 96.38 84 ILE A N 1
ATOM 627 C CA . ILE A 1 84 ? 18.144 6.277 -8.070 1.00 96.38 84 ILE A CA 1
ATOM 628 C C . ILE A 1 84 ? 19.275 5.411 -7.511 1.00 96.38 84 ILE A C 1
ATOM 630 O O . ILE A 1 84 ? 19.517 4.320 -8.026 1.00 96.38 84 ILE A O 1
ATOM 634 N N . ASP A 1 85 ? 19.943 5.865 -6.449 1.00 96.19 85 ASP A N 1
ATOM 635 C CA . ASP A 1 85 ? 21.068 5.144 -5.848 1.00 96.19 85 ASP A CA 1
ATOM 636 C C . ASP A 1 85 ? 20.625 3.779 -5.297 1.00 96.19 85 ASP A C 1
ATOM 638 O O . ASP A 1 85 ? 21.300 2.772 -5.515 1.00 96.19 85 ASP A O 1
ATOM 642 N N . SER A 1 86 ? 19.458 3.720 -4.644 1.00 94.31 86 SER A N 1
ATOM 643 C CA . SER A 1 86 ? 18.909 2.475 -4.088 1.00 94.31 86 SER A CA 1
ATOM 644 C C . SER A 1 86 ? 18.515 1.476 -5.177 1.00 94.31 86 SER A C 1
ATOM 646 O O . SER A 1 86 ? 18.806 0.286 -5.052 1.00 94.31 86 SER A O 1
ATOM 648 N N . LEU A 1 87 ? 17.879 1.945 -6.257 1.00 92.88 87 LEU A N 1
ATOM 649 C CA . LEU A 1 87 ? 17.522 1.104 -7.400 1.00 92.88 87 LEU A CA 1
ATOM 650 C C . LEU A 1 87 ? 18.768 0.582 -8.113 1.00 92.88 87 LEU A C 1
ATOM 652 O O . LEU A 1 87 ? 18.839 -0.609 -8.396 1.00 92.88 87 LEU A O 1
ATOM 656 N N . LYS A 1 88 ? 19.773 1.434 -8.348 1.00 91.88 88 LYS A N 1
ATOM 657 C CA . LYS A 1 88 ? 21.047 1.018 -8.954 1.00 91.88 88 LYS A CA 1
ATOM 658 C C . LYS A 1 88 ? 21.760 -0.029 -8.111 1.00 91.88 88 LYS A C 1
ATOM 660 O O . LYS A 1 88 ? 22.167 -1.049 -8.653 1.00 91.88 88 LYS A O 1
ATOM 665 N N . ALA A 1 89 ? 21.857 0.183 -6.798 1.00 90.69 89 ALA A N 1
ATOM 666 C CA . ALA A 1 89 ? 22.465 -0.789 -5.893 1.00 90.69 89 ALA A CA 1
ATOM 667 C C . ALA A 1 89 ? 21.746 -2.147 -5.946 1.00 90.69 89 ALA A C 1
ATOM 669 O O . ALA A 1 89 ? 22.398 -3.184 -6.040 1.00 90.69 89 ALA A O 1
ATOM 670 N N . PHE A 1 90 ? 20.410 -2.136 -5.951 1.00 88.75 90 PHE A N 1
ATOM 671 C CA . PHE A 1 90 ? 19.601 -3.348 -6.077 1.00 88.75 90 PHE A CA 1
ATOM 672 C C . PHE A 1 90 ? 19.775 -4.045 -7.436 1.00 88.75 90 PHE A C 1
ATOM 674 O O . PHE A 1 90 ? 19.901 -5.265 -7.490 1.00 88.75 90 PHE A O 1
ATOM 681 N N . ILE A 1 91 ? 19.817 -3.291 -8.537 1.00 85.88 91 ILE A N 1
ATOM 682 C CA . ILE A 1 91 ? 20.061 -3.845 -9.877 1.00 85.88 91 ILE A CA 1
ATOM 683 C C . ILE A 1 91 ? 21.447 -4.496 -9.932 1.00 85.88 91 ILE A C 1
ATOM 685 O O . ILE A 1 91 ? 21.559 -5.635 -10.375 1.00 85.88 91 ILE A O 1
ATOM 689 N N . SER A 1 92 ? 22.486 -3.829 -9.417 1.00 85.00 92 SER A N 1
ATOM 690 C CA . SER A 1 92 ? 23.840 -4.394 -9.365 1.00 85.00 92 SER A CA 1
ATOM 691 C C . SER A 1 92 ? 23.913 -5.677 -8.530 1.00 85.00 92 SER A C 1
ATOM 693 O O . SER A 1 92 ? 24.608 -6.614 -8.914 1.00 85.00 92 SER A O 1
ATOM 695 N N . GLU A 1 93 ? 23.184 -5.754 -7.413 1.00 83.81 93 GLU A N 1
ATOM 696 C CA . GLU A 1 93 ? 23.067 -6.967 -6.586 1.00 83.81 93 GLU A CA 1
ATOM 697 C C . GLU A 1 93 ? 22.486 -8.151 -7.383 1.00 83.81 93 GLU A C 1
ATOM 699 O O . GLU A 1 93 ? 23.018 -9.262 -7.323 1.00 83.81 93 GLU A O 1
ATOM 704 N N . ILE A 1 94 ? 21.451 -7.911 -8.194 1.00 79.56 94 ILE A N 1
ATOM 705 C CA . ILE A 1 94 ? 20.845 -8.948 -9.045 1.00 79.56 94 ILE A CA 1
ATOM 706 C C . ILE A 1 94 ? 21.762 -9.330 -10.210 1.00 79.56 94 ILE A C 1
ATOM 708 O O . ILE A 1 94 ? 21.954 -10.516 -10.475 1.00 79.56 94 ILE A O 1
ATOM 712 N N . CYS A 1 95 ? 22.355 -8.353 -10.896 1.00 77.94 95 CYS A N 1
ATOM 713 C CA . CYS A 1 95 ? 23.258 -8.608 -12.020 1.00 77.94 95 CYS A CA 1
ATOM 714 C C . CYS A 1 95 ? 24.455 -9.473 -11.600 1.00 77.94 95 CYS A C 1
ATOM 716 O O . CYS A 1 95 ? 24.797 -10.430 -12.290 1.00 77.94 95 CYS A O 1
ATOM 718 N N . ASN A 1 96 ? 25.038 -9.209 -10.425 1.00 76.25 96 ASN A N 1
ATOM 719 C CA . ASN A 1 96 ? 26.156 -9.997 -9.895 1.00 76.25 96 ASN A CA 1
ATOM 720 C C . ASN A 1 96 ? 25.787 -11.453 -9.572 1.00 76.25 96 ASN A C 1
ATOM 722 O O . ASN A 1 96 ? 26.676 -12.297 -9.484 1.00 76.25 96 ASN A O 1
ATOM 726 N N . SER A 1 97 ? 24.501 -11.750 -9.383 1.00 70.19 97 SER A N 1
ATOM 727 C CA . SER A 1 97 ? 24.008 -13.099 -9.092 1.00 70.19 97 SER A CA 1
ATOM 728 C C . SER A 1 97 ? 23.417 -13.814 -10.319 1.00 70.19 97 SER A C 1
ATOM 730 O O . SER A 1 97 ? 23.140 -15.008 -10.239 1.00 70.19 97 SER A O 1
ATOM 732 N N . SER A 1 98 ? 23.282 -13.124 -11.463 1.00 65.88 98 SER A N 1
ATOM 733 C CA . SER A 1 98 ? 22.592 -13.598 -12.678 1.00 65.88 98 SER A CA 1
ATOM 734 C C . SER A 1 98 ? 23.496 -13.523 -13.923 1.00 65.88 98 SER A C 1
ATOM 736 O O . SER A 1 98 ? 23.237 -12.727 -14.823 1.00 65.88 98 SER A O 1
ATOM 738 N N . SER A 1 99 ? 24.575 -14.310 -14.003 1.00 55.69 99 SER A N 1
ATOM 739 C CA . SER A 1 99 ? 25.639 -14.046 -14.994 1.00 55.69 99 SER A CA 1
ATOM 740 C C . SER A 1 99 ? 25.283 -14.266 -16.474 1.00 55.69 99 SER A C 1
ATOM 742 O O . SER A 1 99 ? 25.971 -13.700 -17.314 1.00 55.69 99 SER A O 1
ATOM 744 N N . ASP A 1 100 ? 24.223 -15.005 -16.837 1.00 61.00 100 ASP A N 1
ATOM 745 C CA . ASP A 1 100 ? 24.002 -15.399 -18.248 1.00 61.00 100 ASP A CA 1
ATOM 746 C C . ASP A 1 100 ? 22.534 -15.418 -18.728 1.00 61.00 100 ASP A C 1
ATOM 748 O O . ASP A 1 100 ? 22.238 -15.935 -19.806 1.00 61.00 100 ASP A O 1
ATOM 752 N N . GLN A 1 101 ? 21.591 -14.839 -17.976 1.00 69.31 101 GLN A N 1
ATOM 753 C CA . GLN A 1 101 ? 20.155 -14.910 -18.301 1.00 69.31 101 GLN A CA 1
ATOM 754 C C . GLN A 1 101 ? 19.610 -13.610 -18.903 1.00 69.31 101 GLN A C 1
ATOM 756 O O . GLN A 1 101 ? 20.117 -12.519 -18.638 1.00 69.31 101 GLN A O 1
ATOM 761 N N . LYS A 1 102 ? 18.551 -13.714 -19.716 1.00 77.75 102 LYS A N 1
ATOM 762 C CA . LYS A 1 102 ? 17.764 -12.549 -20.142 1.00 77.75 102 LYS A CA 1
ATOM 763 C C . LYS A 1 102 ? 17.039 -11.976 -18.923 1.00 77.75 102 LYS A C 1
ATOM 765 O O . LYS A 1 102 ? 16.367 -12.730 -18.217 1.00 77.75 102 LYS A O 1
ATOM 770 N N . ILE A 1 103 ? 17.148 -10.665 -18.697 1.00 80.06 103 ILE A N 1
ATOM 771 C CA . ILE A 1 103 ? 16.475 -9.979 -17.587 1.00 80.06 103 ILE A CA 1
ATOM 772 C C . ILE A 1 103 ? 15.442 -8.999 -18.142 1.00 80.06 103 ILE A C 1
ATOM 774 O O . ILE A 1 103 ? 15.770 -8.123 -18.938 1.00 80.06 103 ILE A O 1
ATOM 778 N N . GLU A 1 104 ? 14.193 -9.140 -17.712 1.00 84.88 104 GLU A N 1
ATOM 779 C CA . GLU A 1 104 ? 13.077 -8.271 -18.081 1.00 84.88 104 GLU A CA 1
ATOM 780 C C . GLU A 1 104 ? 12.636 -7.435 -16.876 1.00 84.88 104 GLU A C 1
ATOM 782 O O . GLU A 1 104 ? 12.274 -7.974 -15.830 1.00 84.88 104 GLU A O 1
ATOM 787 N N . HIS A 1 105 ? 12.654 -6.110 -17.024 1.00 86.56 105 HIS A N 1
ATOM 788 C CA . HIS A 1 105 ? 12.261 -5.172 -15.970 1.00 86.56 105 HIS A CA 1
ATOM 789 C C . HIS A 1 105 ? 10.854 -4.616 -16.218 1.00 86.56 105 HIS A C 1
ATOM 791 O O . HIS A 1 105 ? 10.563 -4.123 -17.310 1.00 86.56 105 HIS A O 1
ATOM 797 N N . TYR A 1 106 ? 10.019 -4.639 -15.179 1.00 88.62 106 TYR A N 1
ATOM 798 C CA . TYR A 1 106 ? 8.656 -4.108 -15.159 1.00 88.62 106 TYR A CA 1
ATOM 799 C C . TYR A 1 106 ? 8.513 -3.143 -13.989 1.00 88.62 106 TYR A C 1
ATOM 801 O O . TYR A 1 106 ? 8.629 -3.561 -12.841 1.00 88.62 106 TYR A O 1
ATOM 809 N N . ALA A 1 107 ? 8.262 -1.863 -14.240 1.00 91.38 107 ALA A N 1
ATOM 810 C CA . ALA A 1 107 ? 8.224 -0.875 -13.171 1.00 91.38 107 ALA A CA 1
ATOM 811 C C . ALA A 1 107 ? 7.008 0.040 -13.268 1.00 91.38 107 ALA A C 1
ATOM 813 O O . ALA A 1 107 ? 6.691 0.569 -14.333 1.00 91.38 107 ALA A O 1
ATOM 814 N N . VAL A 1 108 ? 6.363 0.259 -12.126 1.00 94.31 108 VAL A N 1
ATOM 815 C CA . VAL A 1 108 ? 5.246 1.191 -11.988 1.00 94.31 108 VAL A CA 1
ATOM 816 C C . VAL A 1 108 ? 5.485 2.147 -10.833 1.00 94.31 108 VAL A C 1
ATOM 818 O O . VAL A 1 108 ? 6.104 1.787 -9.832 1.00 94.31 108 VAL A O 1
ATOM 821 N N . ALA A 1 109 ? 4.971 3.364 -10.965 1.00 95.38 109 ALA A N 1
ATOM 822 C CA . ALA A 1 109 ? 4.919 4.353 -9.900 1.00 95.38 109 ALA A CA 1
ATOM 823 C C . ALA A 1 109 ? 3.461 4.709 -9.585 1.00 95.38 109 ALA A C 1
ATOM 825 O O . ALA A 1 109 ? 2.623 4.827 -10.482 1.00 95.38 109 ALA A O 1
ATOM 826 N N . THR A 1 110 ? 3.154 4.856 -8.299 1.00 93.94 110 THR A N 1
ATOM 827 C CA . THR A 1 110 ? 1.768 4.870 -7.800 1.00 93.94 110 THR A CA 1
ATOM 828 C C . THR A 1 110 ? 1.380 6.233 -7.208 1.00 93.94 110 THR A C 1
ATOM 830 O O . THR A 1 110 ? 1.805 7.286 -7.695 1.00 93.94 110 THR A O 1
ATOM 833 N N . ALA A 1 111 ? 0.533 6.241 -6.174 1.00 93.75 111 ALA A N 1
ATOM 834 C CA . ALA A 1 111 ? -0.151 7.413 -5.633 1.00 93.75 111 ALA A CA 1
ATOM 835 C C . ALA A 1 111 ? 0.747 8.634 -5.394 1.00 93.75 111 ALA A C 1
ATOM 837 O O . ALA A 1 111 ? 0.393 9.733 -5.815 1.00 93.75 111 ALA A O 1
ATOM 838 N N . ALA A 1 112 ? 1.926 8.462 -4.784 1.00 93.75 112 ALA A N 1
ATOM 839 C C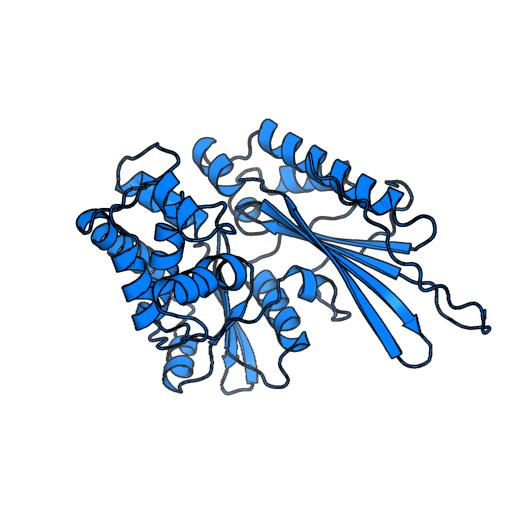A . ALA A 1 112 ? 2.812 9.596 -4.508 1.00 93.75 112 ALA A CA 1
ATOM 840 C C . ALA A 1 112 ? 3.252 10.332 -5.787 1.00 93.75 112 ALA A C 1
ATOM 842 O O . ALA A 1 112 ? 3.325 11.556 -5.792 1.00 93.75 112 ALA A O 1
ATOM 843 N N . PHE A 1 113 ? 3.493 9.606 -6.881 1.00 96.06 113 PHE A N 1
ATOM 844 C CA . PHE A 1 113 ? 3.923 10.185 -8.155 1.00 96.06 113 PHE A CA 1
ATOM 845 C C . PHE A 1 113 ? 2.772 10.783 -8.958 1.00 96.06 113 PHE A C 1
ATOM 847 O O . PHE A 1 113 ? 2.983 11.743 -9.693 1.00 96.06 113 PHE A O 1
ATOM 854 N N . ARG A 1 114 ? 1.545 10.272 -8.790 1.00 94.94 114 ARG A N 1
ATOM 855 C CA . ARG A 1 114 ? 0.344 10.932 -9.327 1.00 94.94 114 ARG A CA 1
ATOM 856 C C . ARG A 1 114 ? 0.064 12.272 -8.653 1.00 94.94 114 ARG A C 1
ATOM 858 O O . ARG A 1 114 ? -0.409 13.191 -9.311 1.00 94.94 114 ARG A O 1
ATOM 865 N N . GLN A 1 115 ? 0.299 12.344 -7.344 1.00 92.81 115 GLN A N 1
ATOM 866 C CA . GLN A 1 115 ? -0.028 13.506 -6.514 1.00 92.81 115 GLN A CA 1
ATOM 867 C C . GLN A 1 115 ? 1.036 14.606 -6.577 1.00 92.81 115 GLN A C 1
ATOM 869 O O . GLN A 1 115 ? 0.728 15.761 -6.293 1.00 92.81 115 GLN A O 1
ATOM 874 N N . ALA A 1 116 ? 2.280 14.261 -6.913 1.00 96.06 116 ALA A N 1
ATOM 875 C CA . ALA A 1 116 ? 3.369 15.221 -6.965 1.00 96.06 116 ALA A CA 1
ATOM 876 C C . ALA A 1 116 ? 3.282 16.141 -8.182 1.00 96.06 116 ALA A C 1
ATOM 878 O O . ALA A 1 116 ? 3.145 15.671 -9.312 1.00 96.06 116 ALA A O 1
ATOM 879 N N . GLU A 1 117 ? 3.458 17.446 -7.958 1.00 97.50 117 GLU A N 1
ATOM 880 C CA . GLU A 1 117 ? 3.494 18.450 -9.029 1.00 97.50 117 GLU A CA 1
ATOM 881 C C . GLU A 1 117 ? 4.599 18.131 -10.042 1.00 97.50 117 GLU A C 1
ATOM 883 O O . GLU A 1 117 ? 4.377 18.252 -11.243 1.00 97.50 117 GLU A O 1
ATOM 888 N N . ASN A 1 118 ? 5.747 17.643 -9.554 1.00 97.81 118 ASN A N 1
ATOM 889 C CA . ASN A 1 118 ? 6.891 17.229 -10.366 1.00 97.81 118 ASN A CA 1
ATOM 890 C C . ASN A 1 118 ? 7.001 15.705 -10.575 1.00 97.81 118 ASN A C 1
ATOM 892 O O . ASN A 1 118 ? 8.058 15.182 -10.933 1.00 97.81 118 ASN A O 1
ATOM 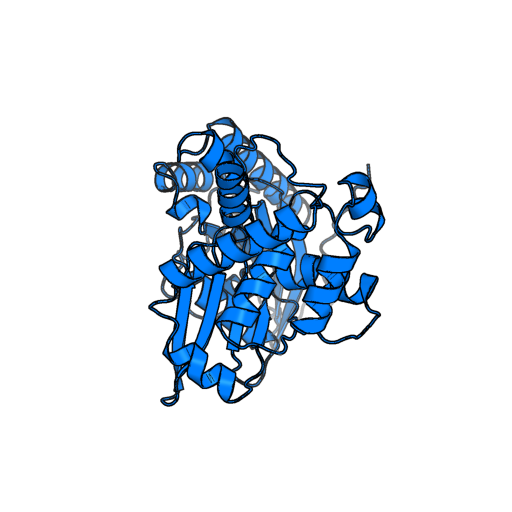896 N N . GLY A 1 119 ? 5.924 14.951 -10.327 1.00 97.38 119 GLY A N 1
ATOM 897 C CA . GLY A 1 119 ? 5.967 13.485 -10.327 1.00 97.38 119 GLY A CA 1
ATOM 898 C C . GLY A 1 119 ? 6.353 12.876 -11.676 1.00 97.38 119 GLY A C 1
ATOM 899 O O . GLY A 1 119 ? 7.116 11.912 -11.720 1.00 97.38 119 GLY A O 1
ATOM 900 N N . LYS A 1 120 ? 5.878 13.461 -12.784 1.00 97.56 120 LYS A N 1
ATOM 901 C CA . LYS A 1 120 ? 6.207 13.000 -14.145 1.00 97.56 120 LYS A CA 1
ATOM 902 C C . LYS A 1 120 ? 7.674 13.222 -14.495 1.00 97.56 120 LYS A C 1
ATOM 904 O O . LYS A 1 120 ? 8.295 12.310 -15.034 1.00 97.56 120 LYS A O 1
ATOM 909 N N . GLU A 1 121 ? 8.222 14.397 -14.177 1.00 98.12 121 GLU A N 1
ATOM 910 C CA . GLU A 1 121 ? 9.635 14.688 -14.445 1.00 98.12 121 GLU A CA 1
ATOM 911 C C . GLU A 1 121 ? 10.543 13.768 -13.629 1.00 98.12 121 GLU A C 1
ATOM 913 O O . GLU A 1 121 ? 11.481 13.191 -14.169 1.00 98.12 121 GLU A O 1
ATOM 918 N N . VAL A 1 122 ? 10.215 13.550 -12.352 1.00 98.00 122 VAL A N 1
ATOM 919 C CA . VAL A 1 122 ? 10.994 12.662 -11.483 1.00 98.00 122 VAL A CA 1
ATOM 920 C C . VAL A 1 122 ? 10.943 11.210 -11.959 1.00 98.00 122 VAL A C 1
ATOM 922 O O . VAL A 1 122 ? 11.967 10.532 -11.947 1.00 98.00 122 VAL A O 1
ATOM 925 N N . VAL A 1 123 ? 9.786 10.706 -12.403 1.00 97.25 123 VAL A N 1
ATOM 926 C CA . VAL A 1 123 ? 9.702 9.347 -12.972 1.00 97.25 123 VAL A CA 1
ATOM 927 C C . VAL A 1 123 ? 10.560 9.216 -14.219 1.00 97.25 123 VAL A C 1
ATOM 929 O O . VAL A 1 123 ? 11.249 8.209 -14.370 1.00 97.25 123 VAL A O 1
ATOM 932 N N . GLN A 1 124 ? 10.552 10.229 -15.085 1.00 97.44 124 GLN A N 1
ATOM 933 C CA . GLN A 1 124 ? 11.413 10.249 -16.258 1.00 97.44 124 GLN A CA 1
ATOM 934 C C . GLN A 1 124 ? 12.897 10.238 -15.859 1.00 97.44 124 GLN A C 1
ATOM 936 O O . GLN A 1 124 ? 13.648 9.414 -16.372 1.00 97.44 124 GLN A O 1
ATOM 941 N N . GLU A 1 125 ? 13.304 11.075 -14.902 1.00 97.81 125 GLU A N 1
ATOM 942 C CA . GLU A 1 125 ? 14.682 11.127 -14.398 1.00 97.81 125 GLU A CA 1
ATOM 943 C C . GLU A 1 125 ? 15.135 9.773 -13.830 1.00 97.81 125 GLU A C 1
ATOM 945 O O . GLU A 1 125 ? 16.206 9.269 -14.179 1.00 97.81 125 GLU A O 1
ATOM 950 N N . ILE A 1 126 ? 14.301 9.136 -12.998 1.00 96.75 126 ILE A N 1
ATOM 951 C CA . ILE A 1 126 ? 14.595 7.808 -12.446 1.00 96.75 126 ILE A CA 1
ATOM 952 C C . ILE A 1 126 ? 14.677 6.777 -13.576 1.00 96.75 126 ILE A C 1
ATOM 954 O O . ILE A 1 126 ? 15.629 6.000 -13.610 1.00 96.75 126 ILE A O 1
ATOM 958 N N . SER A 1 127 ? 13.718 6.782 -14.509 1.00 94.94 127 SER A N 1
ATOM 959 C CA . SER A 1 127 ? 13.656 5.851 -15.643 1.00 94.94 127 SER A CA 1
ATOM 960 C C . SER A 1 127 ? 14.899 5.945 -16.533 1.00 94.94 127 SER A C 1
ATOM 962 O O . SER A 1 127 ? 15.495 4.921 -16.873 1.00 94.94 127 SER A O 1
ATOM 964 N N . GLU A 1 128 ? 15.354 7.158 -16.851 1.00 95.06 128 GLU A N 1
ATOM 965 C CA . GLU A 1 128 ? 16.589 7.396 -17.605 1.00 95.06 128 GLU A CA 1
ATOM 966 C C . GLU A 1 128 ? 17.825 6.910 -16.835 1.00 95.06 128 GLU A C 1
ATOM 968 O O . GLU A 1 128 ? 18.724 6.294 -17.418 1.00 95.06 128 GLU A O 1
ATOM 973 N N . ALA A 1 129 ? 17.857 7.127 -15.517 1.00 94.38 129 ALA A N 1
ATOM 974 C CA . ALA A 1 129 ? 18.976 6.735 -14.670 1.00 94.38 129 ALA A CA 1
ATOM 975 C C . ALA A 1 129 ? 19.115 5.213 -14.490 1.00 94.38 129 ALA A C 1
ATOM 977 O O . ALA A 1 129 ? 20.246 4.739 -14.337 1.00 94.38 129 ALA A O 1
ATOM 978 N N . VAL A 1 130 ? 18.006 4.461 -14.481 1.00 91.12 130 VAL A N 1
ATOM 979 C CA . VAL A 1 130 ? 17.994 2.991 -14.306 1.00 91.12 130 VAL A CA 1
ATOM 980 C C . VAL A 1 130 ? 17.893 2.214 -15.623 1.00 91.12 130 VAL A C 1
ATOM 982 O O . VAL A 1 130 ? 18.200 1.027 -15.652 1.00 91.12 130 VAL A O 1
ATOM 985 N N . GLY A 1 131 ? 17.502 2.871 -16.719 1.00 90.50 131 GLY A N 1
ATOM 986 C CA . GLY A 1 131 ? 17.541 2.326 -18.080 1.00 90.50 131 GLY A CA 1
ATOM 987 C C . GLY A 1 131 ? 16.251 1.674 -18.592 1.00 90.50 131 GLY A C 1
ATOM 988 O O . GLY A 1 131 ? 16.150 1.411 -19.796 1.00 90.50 131 GLY A O 1
ATOM 989 N N . PHE A 1 132 ? 15.254 1.437 -17.736 1.00 89.06 132 PHE A N 1
ATOM 990 C CA . PHE A 1 132 ? 13.961 0.833 -18.094 1.00 89.06 132 PHE A CA 1
ATOM 991 C C . PHE A 1 132 ? 12.787 1.801 -17.885 1.00 89.06 132 PHE A C 1
ATOM 993 O O . PHE A 1 132 ? 12.876 2.695 -17.038 1.00 89.06 132 PHE A O 1
ATOM 1000 N N . PRO A 1 133 ? 11.687 1.647 -18.651 1.00 91.62 133 PRO A N 1
ATOM 1001 C CA . PRO A 1 133 ? 10.494 2.470 -18.484 1.00 91.62 133 PRO A CA 1
ATOM 1002 C C . PRO A 1 133 ? 9.868 2.263 -17.104 1.00 91.62 133 PRO A C 1
ATOM 1004 O O . PRO A 1 133 ? 9.849 1.150 -16.579 1.00 91.62 133 PRO A O 1
ATOM 1007 N N . ILE A 1 134 ? 9.345 3.349 -16.542 1.00 93.75 134 ILE A N 1
ATOM 1008 C CA . ILE A 1 134 ? 8.548 3.349 -15.318 1.00 93.75 134 ILE A CA 1
ATOM 1009 C C . ILE A 1 134 ? 7.227 4.034 -15.656 1.00 93.75 134 ILE A C 1
ATOM 1011 O O . ILE A 1 134 ? 7.216 5.211 -16.021 1.00 93.75 134 ILE A O 1
ATOM 1015 N N . ASP A 1 135 ? 6.117 3.312 -15.532 1.00 93.62 135 ASP A N 1
ATOM 1016 C CA . ASP A 1 135 ? 4.797 3.847 -15.861 1.00 93.62 135 ASP A CA 1
ATOM 1017 C C . ASP A 1 135 ? 4.108 4.397 -14.603 1.00 93.62 135 ASP A C 1
ATOM 1019 O O . ASP A 1 135 ? 3.942 3.688 -13.609 1.00 93.62 135 ASP A O 1
ATOM 1023 N N . ILE A 1 136 ? 3.662 5.659 -14.635 1.00 95.00 136 ILE A N 1
ATOM 1024 C CA . ILE A 1 136 ? 2.751 6.167 -13.598 1.00 95.00 136 ILE A CA 1
ATOM 1025 C C . ILE A 1 136 ? 1.369 5.579 -13.861 1.00 95.00 136 ILE A C 1
ATOM 1027 O O . ILE A 1 136 ? 0.729 5.903 -14.864 1.00 95.00 136 ILE A O 1
ATOM 1031 N N . ILE A 1 137 ? 0.894 4.748 -12.941 1.00 93.00 137 ILE A N 1
ATOM 1032 C CA . ILE A 1 137 ? -0.394 4.067 -13.066 1.00 93.00 137 ILE A CA 1
ATOM 1033 C C . ILE A 1 137 ? -1.458 4.740 -12.200 1.00 93.00 137 ILE A C 1
ATOM 1035 O O . ILE A 1 137 ? -1.161 5.366 -11.189 1.00 93.00 137 ILE A O 1
ATOM 1039 N N . SER A 1 138 ? -2.718 4.644 -12.612 1.00 91.94 138 SER A N 1
ATOM 1040 C CA . SER A 1 138 ? -3.909 5.046 -11.857 1.00 91.94 138 SER A CA 1
ATOM 1041 C C . SER A 1 138 ? -4.266 4.022 -10.781 1.00 91.94 138 SER A C 1
ATOM 1043 O O . SER A 1 138 ? -3.884 2.857 -10.872 1.00 91.94 138 SER A O 1
ATOM 1045 N N . TYR A 1 139 ? -5.101 4.409 -9.810 1.00 89.56 139 TYR A N 1
ATOM 1046 C CA . TYR A 1 139 ? -5.617 3.453 -8.825 1.00 89.56 139 TYR A CA 1
ATOM 1047 C C . TYR A 1 139 ? -6.381 2.291 -9.492 1.00 89.56 139 TYR A C 1
ATOM 1049 O O . TYR A 1 139 ? -6.346 1.171 -8.999 1.00 89.56 139 TYR A O 1
ATOM 1057 N N . LYS A 1 140 ? -7.049 2.515 -10.637 1.00 90.12 140 LYS A N 1
ATOM 1058 C CA . LYS A 1 140 ? -7.742 1.438 -11.366 1.00 90.12 140 LYS A CA 1
ATOM 1059 C C . LYS A 1 140 ? -6.751 0.406 -11.891 1.00 90.12 140 LYS A C 1
ATOM 1061 O O . LYS A 1 140 ? -6.986 -0.791 -11.803 1.00 90.12 140 LYS A O 1
ATOM 1066 N N . GLN A 1 141 ? -5.629 0.884 -12.415 1.00 92.00 141 GLN A N 1
ATOM 1067 C CA . GLN A 1 141 ? -4.546 0.039 -12.901 1.00 92.00 141 GLN A CA 1
ATOM 1068 C C . GLN A 1 141 ? -3.850 -0.704 -11.750 1.00 92.00 141 GLN A C 1
ATOM 1070 O O . GLN A 1 141 ? -3.594 -1.893 -11.893 1.00 92.00 141 GLN A O 1
ATOM 1075 N N . GLU A 1 142 ? -3.634 -0.064 -10.594 1.00 91.25 142 GLU A N 1
ATOM 1076 C CA . GLU A 1 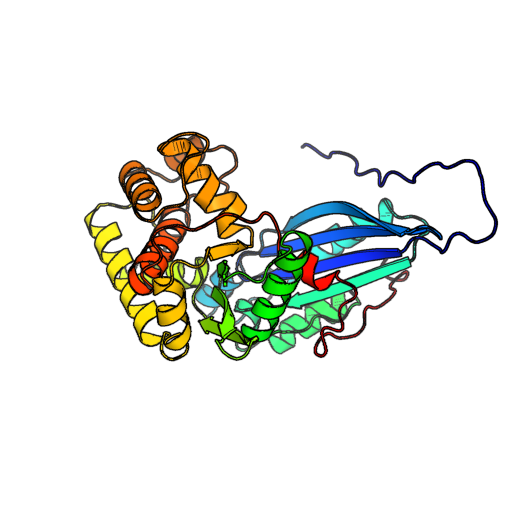142 ? -3.163 -0.745 -9.371 1.00 91.25 142 GLU A CA 1
ATOM 1077 C C . GLU A 1 142 ? -4.123 -1.852 -8.930 1.00 91.25 142 GLU A C 1
ATOM 1079 O O . GLU A 1 142 ? -3.698 -2.983 -8.716 1.00 91.25 142 GLU A O 1
ATOM 1084 N N . GLY A 1 143 ? -5.429 -1.566 -8.890 1.00 91.81 143 GLY A N 1
ATOM 1085 C CA . GLY A 1 143 ? -6.445 -2.568 -8.580 1.00 91.81 143 GLY A CA 1
ATOM 1086 C C . GLY A 1 143 ? -6.382 -3.766 -9.532 1.00 91.81 143 GLY A C 1
ATOM 1087 O O . GLY A 1 143 ? -6.402 -4.909 -9.082 1.00 91.81 143 GLY A O 1
ATOM 1088 N N . LEU A 1 144 ? -6.222 -3.542 -10.842 1.00 91.75 144 LEU A N 1
ATOM 1089 C CA . LEU A 1 144 ? -6.033 -4.641 -11.800 1.00 91.75 144 LEU A CA 1
ATOM 1090 C C . LEU A 1 144 ? -4.817 -5.510 -11.454 1.00 91.75 144 LEU A C 1
ATOM 1092 O O . LEU A 1 144 ? -4.917 -6.736 -11.508 1.00 91.75 144 LEU A O 1
ATOM 1096 N N . LEU A 1 145 ? -3.691 -4.902 -11.070 1.00 91.25 145 LEU A N 1
ATOM 1097 C CA . LEU A 1 145 ? -2.505 -5.647 -10.640 1.00 91.25 145 LEU A CA 1
ATOM 1098 C C . LEU A 1 145 ? -2.783 -6.456 -9.368 1.00 91.25 145 LEU A C 1
ATOM 1100 O O . LEU A 1 145 ? -2.420 -7.634 -9.315 1.00 91.25 145 LEU A O 1
ATOM 1104 N N . ALA A 1 146 ? -3.473 -5.881 -8.381 1.00 91.75 146 ALA A N 1
ATOM 1105 C CA . ALA A 1 146 ? -3.878 -6.587 -7.164 1.00 91.75 146 ALA A CA 1
ATOM 1106 C C . ALA A 1 146 ? -4.793 -7.783 -7.478 1.00 91.75 146 ALA A C 1
ATOM 1108 O O . ALA A 1 146 ? -4.591 -8.880 -6.952 1.00 91.75 146 ALA A O 1
ATOM 1109 N N . TYR A 1 147 ? -5.753 -7.608 -8.392 1.00 91.88 147 TYR A N 1
ATOM 1110 C CA . TYR A 1 147 ? -6.651 -8.671 -8.844 1.00 91.88 147 TYR A CA 1
ATOM 1111 C C . TYR A 1 147 ? -5.891 -9.816 -9.517 1.00 91.88 147 TYR A C 1
ATOM 1113 O O . TYR A 1 147 ? -6.049 -10.970 -9.120 1.00 91.88 147 TYR A O 1
ATOM 1121 N N . TYR A 1 148 ? -5.008 -9.522 -10.475 1.00 88.88 148 TYR A N 1
ATOM 1122 C CA . TYR A 1 148 ? -4.216 -10.566 -11.131 1.00 88.88 148 TYR A CA 1
ATOM 1123 C C . TYR A 1 148 ? -3.247 -11.258 -10.175 1.00 88.88 148 TYR A C 1
ATOM 1125 O O . TYR A 1 148 ? -3.087 -12.475 -10.246 1.00 88.88 148 TYR A O 1
ATOM 1133 N N . SER A 1 149 ? -2.679 -10.520 -9.219 1.00 89.19 149 SER A N 1
ATOM 1134 C CA . SER A 1 149 ? -1.885 -11.101 -8.133 1.00 89.19 149 SER A CA 1
ATOM 1135 C C . SER A 1 149 ? -2.714 -12.097 -7.321 1.00 89.19 149 SER A C 1
ATOM 1137 O O . SER A 1 149 ? -2.257 -13.206 -7.049 1.00 89.19 149 SER A O 1
ATOM 1139 N N . ALA A 1 150 ? -3.956 -11.743 -6.981 1.00 90.88 150 ALA A N 1
ATOM 1140 C CA . ALA A 1 150 ? -4.861 -12.608 -6.234 1.00 90.88 150 ALA A CA 1
ATOM 1141 C C . ALA A 1 150 ? -5.276 -13.863 -7.022 1.00 90.88 150 ALA A C 1
ATOM 1143 O O . ALA A 1 150 ? -5.324 -14.953 -6.449 1.00 90.88 150 ALA A O 1
ATOM 1144 N N . LYS A 1 151 ? -5.497 -13.756 -8.340 1.00 87.81 151 LYS A N 1
ATOM 1145 C CA . LYS A 1 151 ? -5.840 -14.901 -9.210 1.00 87.81 151 LYS A CA 1
ATOM 1146 C C . LYS A 1 151 ? -4.760 -15.981 -9.269 1.00 87.81 151 LYS A C 1
ATOM 1148 O O . LYS A 1 151 ? -5.082 -17.124 -9.571 1.00 87.81 151 LYS A O 1
ATOM 1153 N N . THR A 1 152 ? -3.514 -15.675 -8.902 1.00 85.12 152 THR A N 1
ATOM 1154 C CA . THR A 1 152 ? -2.462 -16.701 -8.759 1.00 85.12 152 THR A CA 1
ATOM 1155 C C . THR A 1 152 ? -2.705 -17.667 -7.592 1.00 85.12 152 THR A C 1
ATOM 1157 O O . THR A 1 152 ? -2.101 -18.737 -7.533 1.00 85.12 152 THR A O 1
ATOM 1160 N N . LYS A 1 153 ? -3.571 -17.293 -6.640 1.00 87.62 153 LYS A N 1
ATOM 1161 C CA . LYS A 1 153 ? -3.888 -18.069 -5.431 1.00 87.62 153 LYS A CA 1
ATOM 1162 C C . LYS A 1 153 ? -5.367 -18.431 -5.312 1.00 87.62 153 LYS A C 1
ATOM 1164 O O . LYS A 1 153 ? -5.700 -19.340 -4.557 1.00 87.62 153 LYS A O 1
ATOM 1169 N N . LEU A 1 154 ? -6.245 -17.721 -6.018 1.00 87.31 154 LEU A N 1
ATOM 1170 C CA . LEU A 1 154 ? -7.692 -17.885 -5.932 1.00 87.31 154 LEU A CA 1
ATOM 1171 C C . LEU A 1 154 ? -8.257 -18.512 -7.208 1.00 87.31 154 LEU A C 1
ATOM 1173 O O . LEU A 1 154 ? -8.072 -17.988 -8.306 1.00 87.31 154 LEU A O 1
ATOM 1177 N N . SER A 1 155 ? -9.013 -19.598 -7.047 1.00 82.31 155 SER A N 1
ATOM 1178 C CA . SER A 1 155 ? -9.775 -20.230 -8.130 1.00 82.31 155 SER A CA 1
ATOM 1179 C C . SER A 1 155 ? -11.046 -19.451 -8.483 1.00 82.31 155 SER A C 1
ATOM 1181 O O . SER A 1 155 ? -11.412 -19.354 -9.652 1.00 82.31 155 SER A O 1
ATOM 1183 N N . GLU A 1 156 ? -11.695 -18.853 -7.485 1.00 82.75 156 GLU A N 1
ATOM 1184 C CA . GLU A 1 156 ? -12.938 -18.092 -7.626 1.00 82.75 156 GLU A CA 1
ATOM 1185 C C . GLU A 1 156 ? -12.693 -16.586 -7.530 1.00 82.75 156 GLU A C 1
ATOM 1187 O O . GLU A 1 156 ? -11.774 -16.136 -6.842 1.00 82.75 156 GLU A O 1
ATOM 1192 N N . ASP A 1 157 ? -13.545 -15.801 -8.187 1.00 82.00 157 ASP A N 1
ATOM 1193 C CA . ASP A 1 157 ? -13.532 -14.352 -8.025 1.00 82.00 157 ASP A CA 1
ATOM 1194 C C . ASP A 1 157 ? -14.081 -13.974 -6.640 1.00 82.00 157 ASP A C 1
ATOM 1196 O O . ASP A 1 157 ? -15.145 -14.426 -6.211 1.00 82.00 157 ASP A O 1
ATOM 1200 N N . LYS A 1 158 ? -13.314 -13.154 -5.922 1.00 88.62 158 LYS A N 1
ATOM 1201 C CA . LYS A 1 158 ? -13.636 -12.606 -4.598 1.00 88.62 158 LYS A CA 1
ATOM 1202 C C . LYS A 1 158 ? -13.460 -11.091 -4.634 1.00 88.62 158 LYS A C 1
ATOM 1204 O O . LYS A 1 158 ? -12.882 -10.554 -5.580 1.00 88.62 158 LYS A O 1
ATOM 1209 N N . ILE A 1 159 ? -13.933 -10.405 -3.597 1.00 93.56 159 ILE A N 1
ATOM 1210 C CA . ILE A 1 159 ? -13.626 -8.985 -3.426 1.00 93.56 159 ILE A CA 1
ATOM 1211 C C . ILE A 1 159 ? -12.159 -8.891 -3.013 1.00 93.56 159 ILE A C 1
ATOM 1213 O O . ILE A 1 159 ? -11.761 -9.505 -2.028 1.00 93.56 159 ILE A O 1
ATOM 1217 N N . ILE A 1 160 ? -11.360 -8.139 -3.756 1.00 95.38 160 ILE A N 1
ATOM 1218 C CA . ILE A 1 160 ? -9.961 -7.868 -3.430 1.00 95.38 160 ILE A CA 1
ATOM 1219 C C . ILE A 1 160 ? -9.883 -6.484 -2.807 1.00 95.38 160 ILE A C 1
ATOM 1221 O O . ILE A 1 160 ? -10.457 -5.547 -3.355 1.00 95.38 160 ILE A O 1
ATOM 1225 N N . PHE A 1 161 ? -9.176 -6.358 -1.689 1.00 96.00 161 PHE A N 1
ATOM 1226 C CA . PHE A 1 161 ? -8.870 -5.088 -1.045 1.00 96.00 161 PHE A CA 1
ATOM 1227 C C . PHE A 1 161 ? -7.355 -4.898 -0.985 1.00 96.00 161 PHE A C 1
ATOM 1229 O O . PHE A 1 161 ? -6.648 -5.707 -0.384 1.00 96.00 161 PHE A O 1
ATOM 1236 N N . ASP A 1 162 ? -6.867 -3.844 -1.630 1.00 95.31 162 ASP A N 1
ATOM 1237 C CA . ASP A 1 162 ? -5.484 -3.387 -1.533 1.00 95.31 162 ASP A CA 1
ATOM 1238 C C . ASP A 1 162 ? -5.451 -2.075 -0.744 1.00 95.31 162 ASP A C 1
ATOM 1240 O O . ASP A 1 162 ? -6.150 -1.114 -1.077 1.00 95.31 162 ASP A O 1
ATOM 1244 N N . LEU A 1 163 ? -4.653 -2.046 0.321 1.00 94.75 163 LEU A N 1
ATOM 1245 C CA . LEU A 1 163 ? -4.398 -0.860 1.129 1.00 94.75 163 LEU A CA 1
ATOM 1246 C C . LEU A 1 163 ? -2.912 -0.531 1.043 1.00 94.75 163 LEU A C 1
ATOM 1248 O O . LEU A 1 163 ? -2.061 -1.251 1.569 1.00 94.75 163 LEU A O 1
ATOM 1252 N N . GLY A 1 164 ? -2.608 0.598 0.413 1.00 91.50 164 GLY A N 1
ATOM 1253 C CA . GLY A 1 164 ? -1.257 1.110 0.259 1.00 91.50 164 GLY A CA 1
ATOM 1254 C C . GLY A 1 164 ? -0.940 2.287 1.182 1.00 91.50 164 GLY A C 1
ATOM 1255 O O . GLY A 1 164 ? -1.692 2.677 2.080 1.00 91.50 164 GLY A O 1
ATOM 1256 N N . GLY A 1 165 ? 0.220 2.896 0.933 1.00 89.69 165 GLY A N 1
ATOM 1257 C CA . GLY A 1 165 ? 0.653 4.096 1.651 1.00 89.69 165 GLY A CA 1
ATOM 1258 C C . GLY A 1 165 ? -0.090 5.367 1.222 1.00 89.69 165 GLY A C 1
ATOM 1259 O O . GLY A 1 165 ? -0.345 6.222 2.063 1.00 89.69 165 GLY A O 1
ATOM 1260 N N . GLY A 1 166 ? -0.457 5.500 -0.055 1.00 90.62 166 GLY A N 1
ATOM 1261 C CA . GLY A 1 166 ? -1.088 6.718 -0.588 1.00 90.62 166 GLY A CA 1
ATOM 1262 C C . GLY A 1 166 ? -2.463 6.528 -1.217 1.00 90.62 166 GLY A C 1
ATOM 1263 O O . GLY A 1 166 ? -3.093 7.513 -1.585 1.00 90.62 166 GLY A O 1
ATOM 1264 N N . SER A 1 167 ? -2.931 5.291 -1.342 1.00 92.88 167 SER A N 1
ATOM 1265 C CA . SER A 1 167 ? -4.236 4.958 -1.907 1.00 92.88 167 SER A CA 1
ATOM 1266 C C . SER A 1 167 ? -4.727 3.622 -1.370 1.00 92.88 167 SER A C 1
ATOM 1268 O O . SER A 1 167 ? -3.971 2.872 -0.745 1.00 92.88 167 SER A O 1
ATOM 1270 N N . MET A 1 168 ? -5.997 3.339 -1.627 1.00 93.94 168 MET A N 1
ATOM 1271 C CA . MET A 1 168 ? -6.597 2.036 -1.391 1.00 93.94 168 MET A CA 1
ATOM 1272 C C . MET A 1 168 ? -7.641 1.733 -2.461 1.00 93.94 168 MET A C 1
ATOM 1274 O O . MET A 1 168 ? -8.285 2.650 -2.989 1.00 93.94 168 MET A O 1
ATOM 1278 N N . GLN A 1 169 ? -7.804 0.458 -2.795 1.00 93.62 169 GLN A N 1
ATOM 1279 C CA . GLN A 1 169 ? -8.627 0.013 -3.911 1.00 93.62 169 GLN A CA 1
ATOM 1280 C C . GLN A 1 169 ? -9.360 -1.284 -3.592 1.00 93.62 169 GLN A C 1
ATOM 1282 O O . GLN A 1 169 ? -8.816 -2.203 -2.987 1.00 93.62 169 GLN A O 1
ATOM 1287 N N . PHE A 1 170 ? -10.590 -1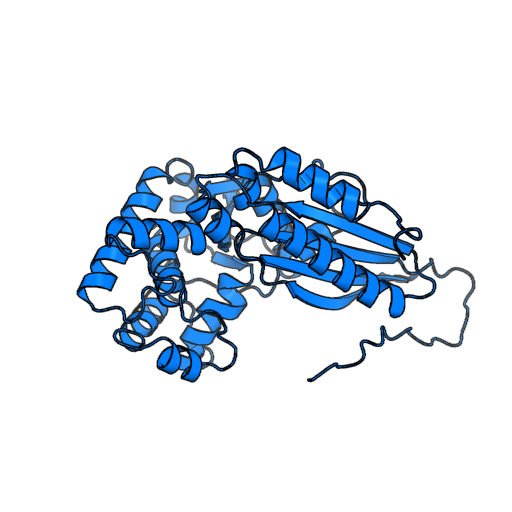.370 -4.082 1.00 94.06 170 PHE A N 1
ATOM 1288 C CA . PHE A 1 170 ? -11.406 -2.567 -4.101 1.00 94.06 170 PHE A CA 1
ATOM 1289 C C . PHE A 1 170 ? -11.627 -3.025 -5.533 1.00 94.06 170 PHE A C 1
ATOM 1291 O O . PHE A 1 170 ? -12.013 -2.229 -6.392 1.00 94.06 170 PHE A O 1
ATOM 1298 N N . VAL A 1 171 ? -11.458 -4.321 -5.764 1.00 93.12 171 VAL A N 1
ATOM 1299 C CA . VAL A 1 171 ? -11.773 -4.966 -7.039 1.00 93.12 171 VAL A CA 1
ATOM 1300 C C . VAL A 1 171 ? -12.797 -6.056 -6.809 1.00 93.12 171 VAL A C 1
ATOM 1302 O O . VAL A 1 171 ? -12.664 -6.850 -5.883 1.00 93.12 171 VAL A O 1
ATOM 1305 N N . TYR A 1 172 ? -13.835 -6.091 -7.632 1.00 91.69 172 TYR A N 1
ATOM 1306 C CA . TYR A 1 172 ? -14.941 -7.026 -7.472 1.00 91.69 172 TYR A CA 1
ATOM 1307 C C . TYR A 1 172 ? -15.648 -7.258 -8.806 1.00 91.69 172 TYR A C 1
ATOM 1309 O O . TYR A 1 172 ? -15.528 -6.452 -9.726 1.00 91.69 172 TYR A O 1
ATOM 1317 N N . LYS A 1 173 ? -16.398 -8.355 -8.920 1.00 87.50 173 LYS A N 1
ATOM 1318 C CA . LYS A 1 173 ? -17.325 -8.559 -10.038 1.00 87.50 173 LYS A CA 1
ATOM 1319 C C . LYS A 1 173 ? -18.680 -7.945 -9.701 1.00 87.50 173 LYS A C 1
ATOM 1321 O O . LYS A 1 173 ? -19.191 -8.148 -8.600 1.00 87.50 173 LYS A O 1
ATOM 1326 N N . SER A 1 174 ? -19.253 -7.172 -10.619 1.00 84.50 174 SER A N 1
ATOM 1327 C CA . SER A 1 174 ? -20.660 -6.768 -10.538 1.00 84.50 174 SER A CA 1
ATOM 1328 C C . SER A 1 174 ? -21.591 -7.953 -10.847 1.00 84.50 174 SER A C 1
ATOM 1330 O O . SER A 1 174 ? -21.123 -8.984 -11.331 1.00 84.50 174 SER A O 1
ATOM 1332 N N . PRO A 1 175 ? -22.908 -7.845 -10.579 1.00 80.75 175 PRO A N 1
ATOM 1333 C CA . PRO A 1 175 ? -23.859 -8.933 -10.841 1.00 80.75 175 PRO A CA 1
ATOM 1334 C C . PRO A 1 175 ? -23.925 -9.423 -12.300 1.00 80.75 175 PRO A C 1
ATOM 1336 O O . PRO A 1 175 ? -24.388 -10.530 -12.551 1.00 80.75 175 PRO A O 1
ATOM 1339 N N . ASP A 1 176 ? -23.473 -8.613 -13.258 1.00 86.00 176 ASP A N 1
ATOM 1340 C CA . ASP A 1 176 ? -23.333 -8.941 -14.684 1.00 86.00 176 ASP A CA 1
ATOM 1341 C C . ASP A 1 176 ? -21.952 -9.526 -15.049 1.00 86.00 176 ASP A C 1
ATOM 1343 O O . ASP A 1 176 ? -21.608 -9.623 -16.224 1.00 86.00 176 ASP A O 1
ATOM 1347 N N . ASP A 1 177 ? -21.157 -9.906 -14.045 1.00 85.50 177 ASP A N 1
ATOM 1348 C CA . ASP A 1 177 ? -19.805 -10.461 -14.158 1.00 85.50 177 ASP A CA 1
ATOM 1349 C C . ASP A 1 177 ? -18.749 -9.506 -14.762 1.00 85.50 177 ASP A C 1
ATOM 1351 O O . ASP A 1 177 ? -17.633 -9.911 -15.109 1.00 85.50 177 ASP A O 1
ATOM 1355 N N . ALA A 1 178 ? -19.038 -8.202 -14.834 1.00 88.62 178 ALA A N 1
ATOM 1356 C CA . ALA A 1 178 ? -18.042 -7.201 -15.208 1.00 88.62 178 ALA A CA 1
ATOM 1357 C C . ALA A 1 178 ? -17.087 -6.890 -14.040 1.00 88.62 178 ALA A C 1
ATOM 1359 O O . ALA A 1 178 ? -17.494 -6.780 -12.883 1.00 88.62 178 ALA A O 1
ATOM 1360 N N . LEU A 1 179 ? -15.793 -6.734 -14.333 1.00 89.31 179 LEU A N 1
ATOM 1361 C CA . LEU A 1 179 ? -14.799 -6.355 -13.328 1.00 89.31 179 LEU A CA 1
ATOM 1362 C C . LEU A 1 179 ? -14.927 -4.863 -13.001 1.00 89.31 179 LEU A C 1
ATOM 1364 O O . LEU A 1 179 ? -14.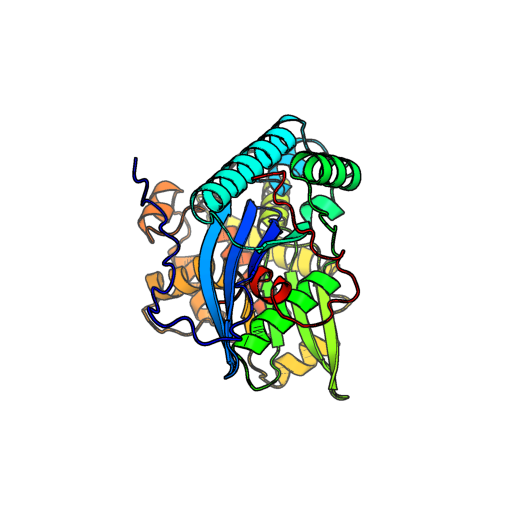754 -4.008 -13.869 1.00 89.31 179 LEU A O 1
ATOM 1368 N N . GLN A 1 180 ? -15.201 -4.562 -11.739 1.00 91.25 180 GLN A N 1
ATOM 1369 C CA . GLN A 1 180 ? -15.331 -3.215 -11.202 1.00 91.25 180 GLN A CA 1
ATOM 1370 C C . GLN A 1 180 ? -14.149 -2.894 -10.300 1.00 91.25 180 GLN A C 1
ATOM 1372 O O . GLN A 1 180 ? -13.669 -3.748 -9.552 1.00 91.25 180 GLN A O 1
ATOM 1377 N N . ILE A 1 181 ? -13.702 -1.640 -10.352 1.00 91.12 181 ILE A N 1
ATOM 1378 C CA . ILE A 1 181 ? -12.613 -1.141 -9.514 1.00 91.12 181 ILE A CA 1
ATOM 1379 C C . ILE A 1 181 ? -13.030 0.193 -8.927 1.00 91.12 181 ILE A C 1
ATOM 1381 O O . ILE A 1 181 ? -13.232 1.165 -9.658 1.00 91.12 181 ILE A O 1
ATOM 1385 N N . ALA A 1 182 ? -13.132 0.225 -7.605 1.00 90.38 182 ALA A N 1
ATOM 1386 C CA . ALA A 1 182 ? -13.379 1.433 -6.840 1.00 90.38 182 ALA A CA 1
ATOM 1387 C C . ALA A 1 182 ? -12.145 1.732 -5.994 1.00 90.38 182 ALA A C 1
ATOM 1389 O O . ALA A 1 182 ? -11.540 0.823 -5.438 1.00 90.38 182 ALA A O 1
ATOM 1390 N N . GLY A 1 183 ? -11.751 2.991 -5.881 1.00 89.25 183 GLY A N 1
ATOM 1391 C CA . GLY A 1 183 ? -10.560 3.345 -5.123 1.00 89.25 183 GLY A CA 1
ATOM 1392 C C . GLY A 1 183 ? -10.526 4.820 -4.795 1.00 89.25 183 GLY A C 1
ATOM 1393 O O . GLY A 1 183 ? -11.227 5.618 -5.415 1.00 89.25 183 GLY A O 1
ATOM 1394 N N . ILE A 1 184 ? -9.723 5.157 -3.794 1.00 89.31 184 ILE A N 1
ATOM 1395 C CA . ILE A 1 184 ? -9.537 6.525 -3.314 1.00 89.31 184 ILE A CA 1
ATOM 1396 C C . ILE A 1 184 ? -8.047 6.775 -3.084 1.00 89.31 184 ILE A C 1
ATOM 1398 O O . ILE A 1 184 ? -7.317 5.873 -2.664 1.00 89.31 184 ILE A O 1
ATOM 1402 N N . ASP A 1 185 ? -7.591 8.003 -3.330 1.00 89.19 185 ASP A N 1
ATOM 1403 C CA . ASP A 1 185 ? -6.217 8.447 -3.046 1.00 89.19 185 ASP A CA 1
ATOM 1404 C C . ASP A 1 185 ? -6.041 8.758 -1.544 1.00 89.19 185 ASP A C 1
ATOM 1406 O O . ASP A 1 185 ? -5.638 9.845 -1.131 1.00 89.19 185 ASP A O 1
ATOM 1410 N N . LEU A 1 186 ? -6.402 7.777 -0.717 1.00 91.88 186 LEU A N 1
ATOM 1411 C CA . LEU A 1 186 ? -6.201 7.750 0.722 1.00 91.88 186 LEU A CA 1
ATOM 1412 C C . LEU A 1 186 ? -5.566 6.408 1.084 1.00 91.88 186 LEU A C 1
ATOM 1414 O O . LEU A 1 186 ? -6.186 5.362 0.935 1.00 91.88 186 LEU A O 1
ATOM 1418 N N . GLY A 1 187 ? -4.333 6.442 1.568 1.00 93.25 187 GLY A N 1
ATOM 1419 C CA . GLY A 1 187 ? -3.652 5.320 2.205 1.00 93.25 187 GLY A CA 1
ATOM 1420 C C . GLY A 1 187 ? -3.090 5.711 3.570 1.00 93.25 187 GLY A C 1
ATOM 1421 O O . GLY A 1 187 ? -3.347 6.802 4.088 1.00 93.25 187 GLY A O 1
ATOM 1422 N N . VAL A 1 188 ? -2.301 4.815 4.157 1.00 93.06 188 VAL A N 1
ATOM 1423 C CA . VAL A 1 188 ? -1.781 4.954 5.528 1.00 93.06 188 VAL A CA 1
ATOM 1424 C C . VAL A 1 188 ? -0.922 6.210 5.724 1.00 93.06 188 VAL A C 1
ATOM 1426 O O . VAL A 1 188 ? -1.082 6.924 6.716 1.00 93.06 188 VAL A O 1
ATOM 1429 N N . GLU A 1 189 ? -0.008 6.509 4.801 1.00 90.56 189 GLU A N 1
ATOM 1430 C CA . GLU A 1 189 ? 0.909 7.648 4.924 1.00 90.56 189 GLU A CA 1
ATOM 1431 C C . GLU A 1 189 ? 0.195 8.978 4.690 1.00 90.56 189 GLU A C 1
ATOM 1433 O O . GLU A 1 189 ? 0.404 9.932 5.442 1.00 90.56 189 GLU A O 1
ATOM 1438 N N . THR A 1 190 ? -0.688 9.041 3.689 1.00 91.06 190 THR A N 1
ATOM 1439 C CA . THR A 1 190 ? -1.513 10.233 3.444 1.00 91.06 190 THR A CA 1
ATOM 1440 C C . THR A 1 190 ? -2.461 10.491 4.613 1.00 91.06 190 THR A C 1
ATOM 1442 O O . THR A 1 190 ? -2.563 11.627 5.068 1.00 91.06 190 THR A O 1
ATOM 1445 N N . PHE A 1 191 ? -3.075 9.443 5.177 1.00 94.94 191 PHE A N 1
ATOM 1446 C CA . PHE A 1 191 ? -3.923 9.558 6.364 1.00 94.94 191 PHE A CA 1
ATOM 1447 C C . PHE A 1 191 ? -3.134 10.047 7.582 1.00 94.94 191 PHE A C 1
ATOM 1449 O O . PHE A 1 191 ? -3.554 10.986 8.254 1.00 94.94 191 PHE A O 1
ATOM 1456 N N . THR A 1 192 ? -1.952 9.476 7.829 1.00 93.38 192 THR A N 1
ATOM 1457 C CA . THR A 1 192 ? -1.056 9.937 8.901 1.00 93.38 192 THR A CA 1
ATOM 1458 C C . THR A 1 192 ? -0.706 11.418 8.729 1.00 93.38 192 THR A C 1
ATOM 1460 O O . THR A 1 192 ? -0.707 12.174 9.701 1.00 93.38 192 THR A O 1
ATOM 1463 N N . GLY A 1 193 ? -0.466 11.857 7.489 1.00 91.06 193 GLY A N 1
ATOM 1464 C CA . GLY A 1 193 ? -0.245 13.261 7.155 1.00 91.06 193 GLY A CA 1
ATOM 1465 C C . GLY A 1 193 ? -1.434 14.167 7.497 1.00 91.06 193 GLY A C 1
ATOM 1466 O O . GLY A 1 193 ? -1.228 15.247 8.054 1.00 91.06 193 GLY A O 1
ATOM 1467 N N . GLU A 1 194 ? -2.664 13.734 7.216 1.00 92.94 194 GLU A N 1
ATOM 1468 C CA . GLU A 1 194 ? -3.889 14.466 7.576 1.00 92.94 194 GLU A CA 1
ATOM 1469 C C . GLU A 1 194 ? -4.139 14.497 9.091 1.00 92.94 194 GLU A C 1
ATOM 1471 O O . GLU A 1 194 ? -4.560 15.525 9.631 1.00 92.94 194 GLU A O 1
ATOM 1476 N N . LEU A 1 195 ? -3.807 13.420 9.810 1.00 93.94 195 LEU A N 1
ATOM 1477 C CA . LEU A 1 195 ? -3.845 13.405 11.275 1.00 93.94 195 LEU A CA 1
ATOM 1478 C C . LEU A 1 195 ? -2.842 14.386 11.880 1.00 93.94 195 LEU A C 1
ATOM 1480 O O . LEU A 1 195 ? -3.197 15.152 12.772 1.00 93.94 195 LEU A O 1
ATOM 1484 N N . GLN A 1 196 ? -1.606 14.404 11.375 1.00 92.19 196 GLN A N 1
ATOM 1485 C CA . GLN A 1 196 ? -0.575 15.355 11.796 1.00 92.19 196 GLN A CA 1
ATOM 1486 C C . GLN A 1 196 ? -1.041 16.803 11.618 1.00 92.19 196 GLN A C 1
ATOM 1488 O O . GLN A 1 196 ? -0.903 17.604 12.541 1.00 92.19 196 GLN A O 1
ATOM 1493 N N . LYS A 1 197 ? -1.666 17.131 10.478 1.00 91.12 197 LYS A N 1
ATOM 1494 C CA . LYS A 1 197 ? -2.276 18.453 10.255 1.00 91.12 197 LYS A CA 1
ATOM 1495 C C . LYS A 1 197 ? -3.395 18.739 11.258 1.00 91.12 197 LYS A C 1
ATOM 1497 O O . LYS A 1 197 ? -3.384 19.787 11.889 1.00 91.12 197 LYS A O 1
ATOM 1502 N N . SER A 1 198 ? -4.326 17.801 11.436 1.00 91.75 198 SER A N 1
ATOM 1503 C CA . SER A 1 198 ? -5.486 17.961 12.329 1.00 91.75 198 SER A CA 1
ATOM 1504 C C . SER A 1 198 ? -5.085 18.149 13.796 1.00 91.75 198 SER A C 1
ATOM 1506 O O . SER A 1 198 ? -5.763 18.848 14.542 1.00 91.75 198 SER A O 1
ATOM 1508 N N . LEU A 1 199 ? -3.964 17.551 14.200 1.00 89.44 199 LEU A N 1
ATOM 1509 C CA . LEU A 1 199 ? -3.393 17.649 15.542 1.00 89.44 199 LEU A CA 1
ATOM 1510 C C . LEU A 1 199 ? -2.424 18.828 15.717 1.00 89.44 199 LEU A C 1
ATOM 1512 O O . LEU A 1 199 ? -1.866 18.980 16.801 1.00 89.44 199 LEU A O 1
ATOM 1516 N N . ASN A 1 200 ? -2.176 19.629 14.672 1.00 87.19 200 ASN A N 1
ATOM 1517 C CA . ASN A 1 200 ? -1.091 20.620 14.631 1.00 87.19 200 ASN A CA 1
ATOM 1518 C C . ASN A 1 200 ? 0.264 20.034 15.070 1.00 87.19 200 ASN A C 1
ATOM 1520 O O . ASN A 1 200 ? 1.063 20.695 15.734 1.00 87.19 200 ASN A O 1
ATOM 1524 N N . ASN A 1 201 ? 0.516 18.776 14.708 1.00 82.19 201 ASN A N 1
ATOM 1525 C CA . ASN A 1 201 ? 1.696 18.038 15.112 1.00 82.19 201 ASN A CA 1
ATOM 1526 C C . ASN A 1 201 ? 2.659 17.847 13.932 1.00 82.19 201 ASN A C 1
ATOM 1528 O O . ASN A 1 201 ? 2.339 17.192 12.939 1.00 82.19 201 ASN A O 1
ATOM 1532 N N . SER A 1 202 ? 3.864 18.398 14.058 1.00 77.06 202 SER A N 1
ATOM 1533 C CA . SER A 1 202 ? 4.943 18.263 13.077 1.00 77.06 202 SER A CA 1
ATOM 1534 C C . SER A 1 202 ? 5.901 17.101 13.366 1.00 77.06 202 SER A C 1
ATOM 1536 O O . SER A 1 202 ? 6.804 16.855 12.562 1.00 77.06 202 SER A O 1
ATOM 1538 N N . THR A 1 203 ? 5.725 16.371 14.475 1.00 82.56 203 THR A N 1
ATOM 1539 C CA . THR A 1 203 ? 6.576 15.229 14.822 1.00 82.56 203 THR A CA 1
ATOM 1540 C C . THR A 1 203 ? 6.396 14.083 13.846 1.00 82.56 203 THR A C 1
ATOM 1542 O O . THR A 1 203 ? 5.358 13.910 13.207 1.00 82.56 203 THR A O 1
ATOM 1545 N N . VAL A 1 204 ? 7.443 13.271 13.746 1.00 79.25 204 VAL A N 1
ATOM 1546 C CA . VAL A 1 204 ? 7.457 12.096 12.880 1.00 79.25 204 VAL A CA 1
ATOM 1547 C C . VAL A 1 204 ? 6.440 11.055 13.340 1.00 79.25 204 VAL A C 1
ATOM 1549 O O . VAL A 1 204 ? 5.653 10.584 12.523 1.00 79.25 204 VAL A O 1
ATOM 1552 N N . SER A 1 205 ? 6.458 10.732 14.633 1.00 88.75 205 SER A N 1
ATOM 1553 C CA . SER A 1 205 ? 5.524 9.799 15.252 1.00 88.75 205 SER A CA 1
ATOM 1554 C C . SER A 1 205 ? 4.321 10.530 15.822 1.00 88.75 205 SER A C 1
ATOM 1556 O O . SER A 1 205 ? 4.453 11.632 16.360 1.00 88.75 205 SER A O 1
ATOM 1558 N N . LEU A 1 206 ? 3.152 9.901 15.722 1.00 90.94 206 LEU A N 1
ATOM 1559 C CA . LEU A 1 206 ? 1.953 10.315 16.441 1.00 90.94 206 LEU A CA 1
ATOM 1560 C C . LEU A 1 206 ? 1.788 9.565 17.773 1.00 90.94 206 LEU A C 1
ATOM 1562 O O . LEU A 1 206 ? 0.827 9.852 18.479 1.00 90.94 206 LEU A O 1
ATOM 1566 N N . ASN A 1 207 ? 2.688 8.653 18.140 1.00 92.69 207 ASN A N 1
ATOM 1567 C CA . ASN A 1 207 ? 2.610 7.944 19.415 1.00 92.69 207 ASN A CA 1
ATOM 1568 C C . ASN A 1 207 ? 3.131 8.802 20.587 1.00 92.69 207 ASN A C 1
ATOM 1570 O O . ASN A 1 207 ? 3.947 9.705 20.371 1.00 92.69 207 ASN A O 1
ATOM 1574 N N . PRO A 1 208 ? 2.680 8.526 21.822 1.00 94.50 208 PRO A N 1
ATOM 1575 C CA . PRO A 1 208 ? 1.576 7.621 22.158 1.00 94.50 208 PRO A CA 1
ATOM 1576 C C . PRO A 1 208 ? 0.204 8.153 21.696 1.00 94.50 208 PRO A C 1
ATOM 1578 O O . PRO A 1 208 ? -0.005 9.365 21.538 1.00 94.50 208 PRO A O 1
ATOM 1581 N N . PHE A 1 209 ? -0.735 7.234 21.451 1.00 95.12 209 PHE A N 1
ATOM 1582 C CA . PHE A 1 209 ? -2.144 7.550 21.195 1.00 95.12 209 PHE A CA 1
ATOM 1583 C C . PHE A 1 209 ? -2.944 7.432 22.488 1.00 95.12 209 PHE A C 1
ATOM 1585 O O . PHE A 1 209 ? -3.155 6.322 22.961 1.00 95.12 209 PHE A O 1
ATOM 1592 N N . SER A 1 210 ? -3.435 8.560 23.002 1.00 95.75 210 SER A N 1
ATOM 1593 C CA . SER A 1 210 ? -4.495 8.547 24.009 1.00 95.75 210 SER A CA 1
ATOM 1594 C C . SER A 1 210 ? -5.833 8.142 23.386 1.00 95.75 210 SER A C 1
ATOM 1596 O O . SER A 1 210 ? -6.024 8.265 22.171 1.00 95.75 210 SER A O 1
ATOM 1598 N N . GLU A 1 211 ? -6.795 7.756 24.225 1.00 96.12 211 GLU A N 1
ATOM 1599 C CA . GLU A 1 211 ? -8.176 7.487 23.800 1.00 96.12 211 GLU A CA 1
ATOM 1600 C C . GLU A 1 211 ? -8.777 8.672 23.021 1.00 96.12 211 GLU A C 1
ATOM 1602 O O . GLU A 1 211 ? -9.326 8.504 21.935 1.00 96.12 211 GLU A O 1
ATOM 1607 N N . GLU A 1 212 ? -8.589 9.907 23.500 1.00 95.94 212 GLU A N 1
ATOM 1608 C CA . GLU A 1 212 ? -9.063 11.115 22.807 1.00 95.94 212 GLU A CA 1
ATOM 1609 C C . GLU A 1 212 ? -8.457 11.259 21.401 1.00 95.94 212 GLU A C 1
ATOM 1611 O O . GLU A 1 212 ? -9.148 11.613 20.439 1.00 95.94 212 GLU A O 1
ATOM 1616 N N . LYS A 1 213 ? -7.161 10.949 21.258 1.00 95.94 213 LYS A N 1
ATOM 1617 C CA . LYS A 1 213 ? -6.456 10.992 19.973 1.00 95.94 213 LYS A CA 1
ATOM 1618 C C . LYS A 1 213 ? -6.946 9.899 19.028 1.00 95.94 213 LYS A C 1
ATOM 1620 O O . LYS A 1 213 ? -7.073 10.152 17.831 1.00 95.94 213 LYS A O 1
ATOM 1625 N N . TYR A 1 214 ? -7.235 8.710 19.553 1.00 97.38 214 TYR A N 1
ATOM 1626 C CA . TYR A 1 214 ? -7.843 7.617 18.801 1.00 97.38 214 TYR A CA 1
ATOM 1627 C C . TYR A 1 214 ? -9.234 7.999 18.277 1.00 97.38 214 TYR A C 1
ATOM 1629 O O . TYR A 1 214 ? -9.488 7.862 17.079 1.00 97.38 214 TYR A O 1
ATOM 1637 N N . GLN A 1 215 ? -10.096 8.568 19.122 1.00 97.06 215 GLN A N 1
ATOM 1638 C CA . GLN A 1 215 ? -11.429 9.027 18.716 1.00 97.06 215 GLN A CA 1
ATOM 1639 C C . GLN A 1 215 ? -11.354 10.120 17.641 1.00 97.06 215 GLN A C 1
ATOM 1641 O O . GLN A 1 215 ? -12.068 10.068 16.636 1.00 97.06 215 GLN A O 1
ATOM 1646 N N . LEU A 1 216 ? -10.442 11.088 17.790 1.00 96.94 216 LEU A N 1
ATOM 1647 C CA . LEU A 1 216 ? -10.185 12.076 16.741 1.00 96.94 216 LEU A CA 1
ATOM 1648 C C . LEU A 1 216 ? -9.741 11.402 15.438 1.00 96.94 216 LEU A C 1
ATOM 1650 O O . LEU A 1 216 ? -10.243 11.748 14.369 1.00 96.94 216 LEU A O 1
ATOM 1654 N N . ALA A 1 217 ? -8.815 10.447 15.515 1.00 97.56 217 ALA A N 1
ATOM 1655 C CA . ALA A 1 217 ? -8.293 9.772 14.338 1.00 97.56 217 ALA A CA 1
ATOM 1656 C C . ALA A 1 217 ? -9.365 8.961 13.600 1.00 97.56 217 ALA A C 1
ATOM 1658 O O . ALA A 1 217 ? -9.425 9.034 12.372 1.00 97.56 217 ALA A O 1
ATOM 1659 N N . GLN A 1 218 ? -10.255 8.272 14.322 1.00 97.69 218 GLN A N 1
ATOM 1660 C CA . GLN A 1 218 ? -11.424 7.616 13.729 1.00 97.69 218 GLN A CA 1
ATOM 1661 C C . GLN A 1 218 ? -12.335 8.613 13.006 1.00 97.69 218 GLN A C 1
ATOM 1663 O O . GLN A 1 218 ? -12.709 8.384 11.856 1.00 97.69 218 GLN A O 1
ATOM 1668 N N . ASN A 1 219 ? -12.647 9.748 13.638 1.00 97.19 219 ASN A N 1
ATOM 1669 C CA . ASN A 1 219 ? -13.497 10.777 13.035 1.00 97.19 219 ASN A CA 1
ATOM 1670 C C . ASN A 1 219 ? -12.880 11.362 11.756 1.00 97.19 219 ASN A C 1
ATOM 1672 O O . ASN A 1 219 ? -13.579 11.558 10.759 1.00 97.19 219 ASN A O 1
ATOM 1676 N N . VAL A 1 220 ? -11.568 11.619 11.760 1.00 97.25 220 VAL A N 1
ATOM 1677 C CA . VAL A 1 220 ? -10.843 12.090 10.571 1.00 97.25 220 VAL A CA 1
ATOM 1678 C C . VAL A 1 220 ? -10.855 11.024 9.474 1.00 97.25 220 VAL A C 1
ATOM 1680 O O . VAL A 1 220 ? -11.156 11.357 8.329 1.00 97.25 220 VAL A O 1
ATOM 1683 N N . ALA A 1 221 ? -10.590 9.756 9.806 1.00 96.81 221 ALA A N 1
ATOM 1684 C CA . ALA A 1 221 ? -10.624 8.657 8.841 1.00 96.81 221 ALA A CA 1
ATOM 1685 C C . ALA A 1 221 ? -12.004 8.537 8.180 1.00 96.81 221 ALA A C 1
ATOM 1687 O O . ALA A 1 221 ? -12.102 8.576 6.955 1.00 96.81 221 ALA A O 1
ATOM 1688 N N . MET A 1 222 ? -13.072 8.481 8.983 1.00 95.56 222 MET A N 1
ATOM 1689 C CA . MET A 1 222 ? -14.450 8.402 8.493 1.00 95.56 222 MET A CA 1
ATOM 1690 C C . MET A 1 222 ? -14.800 9.573 7.577 1.00 95.56 222 MET A C 1
ATOM 1692 O O . MET A 1 222 ? -15.317 9.359 6.482 1.00 95.56 222 MET A O 1
ATOM 1696 N N . LYS A 1 223 ? -14.450 10.804 7.972 1.00 94.62 223 LYS A N 1
ATOM 1697 C CA . LYS A 1 223 ? -14.689 12.003 7.159 1.00 94.62 223 LYS A CA 1
ATOM 1698 C C . LYS A 1 223 ? -13.984 11.934 5.801 1.00 94.62 223 LYS A C 1
ATOM 1700 O O . LYS A 1 223 ? -14.602 12.252 4.788 1.00 94.62 223 LYS A O 1
ATOM 1705 N N . LEU A 1 224 ? -12.708 11.548 5.771 1.00 93.88 224 LEU A N 1
ATOM 1706 C CA . LEU A 1 224 ? -11.929 11.459 4.529 1.00 93.88 224 LEU A CA 1
ATOM 1707 C C . LEU A 1 224 ? -12.460 10.357 3.606 1.00 93.88 224 LEU A C 1
ATOM 1709 O O . LEU A 1 224 ? -12.550 10.553 2.391 1.00 93.88 224 LEU A O 1
ATOM 1713 N N . ILE A 1 225 ? -12.854 9.220 4.186 1.00 92.69 225 ILE A N 1
ATOM 1714 C CA . ILE A 1 225 ? -13.496 8.134 3.447 1.00 92.69 225 ILE A CA 1
ATOM 1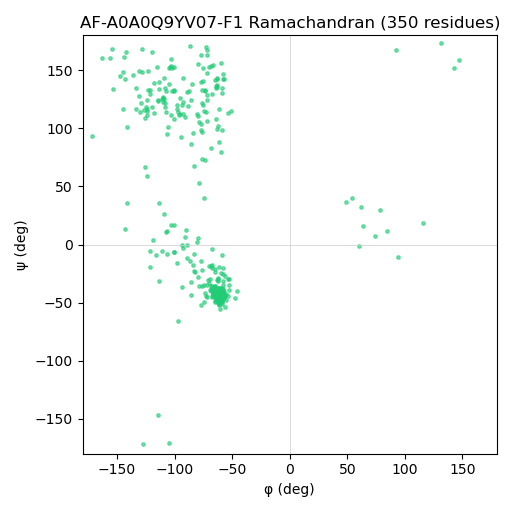715 C C . ILE A 1 225 ? -14.824 8.628 2.861 1.00 92.69 225 ILE A C 1
ATOM 1717 O O . ILE A 1 225 ? -15.038 8.490 1.662 1.00 92.69 225 ILE A O 1
ATOM 1721 N N . ASP A 1 226 ? -15.685 9.268 3.655 1.00 89.50 226 ASP A N 1
ATOM 1722 C CA . ASP A 1 226 ? -16.992 9.772 3.211 1.00 89.50 226 ASP A CA 1
ATOM 1723 C C . ASP A 1 226 ? -16.914 10.771 2.060 1.00 89.50 226 ASP A C 1
ATOM 1725 O O . ASP A 1 226 ? -17.748 10.743 1.156 1.00 89.50 226 ASP A O 1
ATOM 1729 N N . GLN A 1 227 ? -15.896 11.628 2.064 1.00 85.06 227 GLN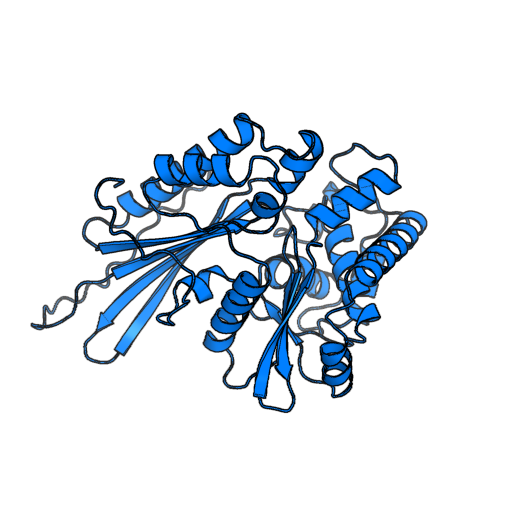 A N 1
ATOM 1730 C CA . GLN A 1 227 ? -15.657 12.583 0.982 1.00 85.06 227 GLN A CA 1
ATOM 1731 C C . GLN A 1 227 ? -15.253 11.909 -0.335 1.00 85.06 227 GLN A C 1
ATOM 1733 O O . GLN A 1 227 ? -15.405 12.510 -1.395 1.00 85.06 227 GLN A O 1
ATOM 1738 N N . SER A 1 228 ? -14.769 10.668 -0.268 1.00 79.00 228 SER A N 1
ATOM 1739 C CA . SER A 1 228 ? -14.149 9.962 -1.391 1.00 79.00 228 SER A CA 1
ATOM 1740 C C . SER A 1 228 ? -14.936 8.714 -1.833 1.00 79.00 228 SER A C 1
ATOM 1742 O O . SER A 1 228 ? -14.644 8.138 -2.875 1.00 79.00 228 SER A O 1
ATOM 1744 N N . ILE A 1 229 ? -15.960 8.290 -1.080 1.00 71.88 229 ILE A N 1
ATOM 1745 C CA . ILE A 1 229 ? -16.653 6.997 -1.251 1.00 71.88 229 ILE A CA 1
ATOM 1746 C C . ILE A 1 229 ? -17.703 6.958 -2.375 1.00 71.88 229 ILE A C 1
ATOM 1748 O O . ILE A 1 229 ? -18.368 5.936 -2.549 1.00 71.88 229 ILE A O 1
ATOM 1752 N N . ALA A 1 230 ? -17.885 8.049 -3.129 1.00 62.97 230 ALA A N 1
ATOM 1753 C CA . ALA A 1 230 ? -18.966 8.192 -4.114 1.00 62.97 230 ALA A CA 1
ATOM 1754 C C . ALA A 1 230 ? -19.031 7.032 -5.137 1.00 62.97 230 ALA A C 1
ATOM 1756 O O . ALA A 1 230 ? -20.125 6.637 -5.536 1.00 62.97 230 ALA A O 1
ATOM 1757 N N . ASP A 1 231 ? -17.889 6.412 -5.454 1.00 62.59 231 ASP A N 1
ATOM 1758 C CA . ASP A 1 231 ? -17.765 5.307 -6.418 1.00 62.59 231 ASP A CA 1
ATOM 1759 C C . ASP A 1 231 ? -17.893 3.889 -5.800 1.00 62.59 231 ASP A C 1
ATOM 1761 O O . ASP A 1 231 ? -17.698 2.888 -6.489 1.00 62.59 231 ASP A O 1
ATOM 1765 N N . MET A 1 232 ? -18.230 3.751 -4.507 1.00 69.69 232 MET A N 1
ATOM 1766 C CA . MET A 1 232 ? -18.307 2.449 -3.801 1.00 69.69 232 MET A CA 1
ATOM 1767 C C . MET A 1 232 ? -19.741 1.960 -3.511 1.00 69.69 232 MET A C 1
ATOM 1769 O O . MET A 1 232 ? -19.939 1.004 -2.757 1.00 69.69 232 MET A O 1
ATOM 1773 N N . GLY A 1 233 ? -20.768 2.588 -4.094 1.00 70.56 233 GLY A N 1
ATOM 1774 C CA . GLY A 1 233 ? -22.174 2.249 -3.826 1.00 70.56 233 GLY A CA 1
ATOM 1775 C C . GLY A 1 233 ? -22.535 0.785 -4.123 1.00 70.56 233 GLY A C 1
ATOM 1776 O O . GLY A 1 233 ? -23.148 0.117 -3.288 1.00 70.56 233 GLY A O 1
ATOM 1777 N N . SER A 1 234 ? -22.100 0.261 -5.272 1.00 73.69 234 SER A N 1
ATOM 1778 C CA . SER A 1 234 ? -22.283 -1.143 -5.680 1.00 73.69 234 SER A CA 1
ATOM 1779 C C . SER A 1 234 ? -21.503 -2.123 -4.802 1.00 73.69 234 SER A C 1
ATOM 1781 O O . SER A 1 234 ? -22.027 -3.179 -4.450 1.00 73.69 234 SER A O 1
ATOM 1783 N N . LEU A 1 235 ? -20.292 -1.750 -4.375 1.00 80.69 235 LEU A N 1
ATOM 1784 C CA . LEU A 1 235 ? -19.462 -2.554 -3.473 1.00 80.69 235 LEU A CA 1
ATOM 1785 C C . LEU A 1 235 ? -20.171 -2.812 -2.135 1.00 80.69 235 LEU A C 1
ATOM 1787 O O . LEU A 1 235 ? -20.163 -3.932 -1.628 1.00 80.69 235 LEU A O 1
ATOM 1791 N N . LYS A 1 236 ? -20.843 -1.797 -1.580 1.00 80.06 236 LYS A N 1
ATOM 1792 C CA . LYS A 1 236 ? -21.563 -1.932 -0.306 1.00 80.06 236 LYS A CA 1
ATOM 1793 C C . LYS A 1 236 ? -22.710 -2.947 -0.373 1.00 80.06 236 LYS A C 1
ATOM 1795 O O . LYS A 1 236 ? -23.024 -3.565 0.641 1.00 80.06 236 LYS A O 1
ATOM 1800 N N . SER A 1 237 ? -23.341 -3.120 -1.536 1.00 76.81 237 SER A N 1
ATOM 1801 C CA . SER A 1 237 ? -24.367 -4.155 -1.726 1.00 76.81 237 SER A CA 1
ATOM 1802 C C . SER A 1 237 ? -23.758 -5.554 -1.667 1.00 76.81 237 SER A C 1
ATOM 1804 O O . SER A 1 237 ? -24.261 -6.406 -0.946 1.00 76.81 237 SER A O 1
ATOM 1806 N N . LEU A 1 238 ? -22.630 -5.759 -2.347 1.00 77.31 238 LEU A N 1
ATOM 1807 C CA . LEU A 1 238 ? -21.928 -7.045 -2.401 1.00 77.31 238 LEU A CA 1
ATOM 1808 C C . LEU A 1 238 ? -21.353 -7.467 -1.044 1.00 77.31 238 LEU A C 1
ATOM 1810 O O . LEU A 1 238 ? -21.394 -8.638 -0.680 1.00 77.31 238 LEU A O 1
ATOM 1814 N N . ILE A 1 239 ? -20.865 -6.510 -0.252 1.00 82.31 239 ILE A N 1
ATOM 1815 C CA . ILE A 1 239 ? -20.381 -6.787 1.108 1.00 82.31 239 ILE A CA 1
ATOM 1816 C C . ILE A 1 239 ? -21.527 -7.257 2.017 1.00 82.31 239 ILE A C 1
ATOM 1818 O O . ILE A 1 239 ? -21.328 -8.153 2.834 1.00 82.31 239 ILE A O 1
ATOM 1822 N N . LYS A 1 240 ? -22.748 -6.728 1.848 1.00 74.69 240 LYS A N 1
ATOM 1823 C CA . LYS A 1 240 ? -23.929 -7.204 2.596 1.00 74.69 240 LYS A CA 1
ATOM 1824 C C . LYS A 1 240 ? -24.317 -8.643 2.259 1.00 74.69 240 LYS A C 1
ATOM 1826 O O . LYS A 1 240 ? -24.935 -9.301 3.089 1.00 74.69 240 LYS A O 1
ATOM 1831 N N . GLU A 1 241 ? -23.945 -9.131 1.081 1.00 74.75 241 GLU A N 1
ATOM 1832 C CA . GLU A 1 241 ? -24.115 -10.532 0.679 1.00 74.75 241 GLU A CA 1
ATOM 1833 C C . GLU A 1 241 ? -23.029 -11.448 1.277 1.00 74.75 241 GLU A C 1
ATOM 1835 O O . GLU A 1 241 ? -23.002 -12.646 1.006 1.00 74.75 241 GLU A O 1
ATOM 1840 N N . ASN A 1 242 ? -22.171 -10.900 2.148 1.00 71.44 242 ASN A N 1
ATOM 1841 C CA . ASN A 1 242 ? -21.150 -11.608 2.916 1.00 71.44 242 ASN A CA 1
ATOM 1842 C C . ASN A 1 242 ? -20.089 -12.295 2.036 1.00 71.44 242 ASN A C 1
ATOM 1844 O O . ASN A 1 242 ? -19.545 -13.343 2.396 1.00 71.44 242 ASN A O 1
ATOM 1848 N N . LEU A 1 243 ? -19.789 -11.704 0.873 1.00 75.69 243 LEU A N 1
ATOM 1849 C CA . LEU A 1 243 ? -18.682 -12.152 0.035 1.00 75.69 243 LEU A CA 1
ATOM 1850 C C . LEU A 1 243 ? -17.344 -11.968 0.774 1.00 75.69 243 LEU A C 1
ATOM 1852 O O . LEU A 1 243 ? -17.110 -10.900 1.346 1.00 75.69 243 LEU A O 1
ATOM 1856 N N . PRO A 1 244 ? -16.437 -12.965 0.737 1.00 83.06 244 PRO A N 1
ATOM 1857 C CA . PRO A 1 244 ? -15.123 -12.837 1.353 1.00 83.06 244 PRO A CA 1
ATOM 1858 C C . PRO A 1 244 ? -14.330 -11.666 0.763 1.00 83.06 244 PRO A C 1
ATOM 1860 O O . PRO A 1 244 ? -14.196 -11.553 -0.460 1.00 83.06 244 PRO A O 1
ATOM 1863 N N . VAL A 1 245 ? -13.779 -10.825 1.643 1.00 94.31 245 VAL A N 1
ATOM 1864 C CA . VAL A 1 245 ? -12.858 -9.739 1.285 1.00 94.31 245 VAL A CA 1
ATOM 1865 C C . VAL A 1 245 ? -11.426 -10.227 1.480 1.00 94.31 245 VAL A C 1
ATOM 1867 O O . VAL A 1 245 ? -10.986 -10.462 2.605 1.00 94.31 245 VAL A O 1
ATOM 1870 N N . MET A 1 246 ? -10.707 -10.384 0.375 1.00 95.88 246 MET A N 1
ATOM 1871 C CA . MET A 1 246 ? -9.328 -10.852 0.324 1.00 95.88 246 MET A CA 1
ATOM 1872 C C . MET A 1 246 ? -8.376 -9.658 0.335 1.00 95.88 246 MET A C 1
ATOM 1874 O O . MET A 1 246 ? -8.405 -8.826 -0.569 1.00 95.88 246 MET A O 1
ATOM 1878 N N . CYS A 1 247 ? -7.515 -9.587 1.340 1.00 95.56 247 CYS A N 1
ATOM 1879 C CA . CYS A 1 247 ? -6.637 -8.451 1.574 1.00 95.56 247 CYS A CA 1
ATOM 1880 C C . CYS A 1 247 ? -5.232 -8.696 1.025 1.00 95.56 247 CYS A C 1
ATOM 1882 O O . CYS A 1 247 ? -4.513 -9.583 1.492 1.00 95.56 247 CYS A O 1
ATOM 1884 N N . VAL A 1 248 ? -4.840 -7.886 0.049 1.00 93.00 248 VAL A N 1
ATOM 1885 C CA . VAL A 1 248 ? -3.580 -7.987 -0.695 1.00 93.00 248 VAL A CA 1
ATOM 1886 C C . VAL A 1 248 ? -2.595 -6.924 -0.205 1.00 93.00 248 VAL A C 1
ATOM 1888 O O . VAL A 1 248 ? -2.986 -5.889 0.323 1.00 93.00 248 VAL A O 1
ATOM 1891 N N . GLY A 1 249 ? -1.294 -7.184 -0.350 1.00 88.25 249 GLY A N 1
ATOM 1892 C CA . GLY A 1 249 ? -0.261 -6.189 -0.076 1.00 88.25 249 GLY A CA 1
ATOM 1893 C C . GLY A 1 249 ? 0.290 -6.217 1.351 1.00 88.25 249 GLY A C 1
ATOM 1894 O O . GLY A 1 249 ? -0.215 -6.883 2.260 1.00 88.25 249 GLY A O 1
ATOM 1895 N N . ALA A 1 250 ? 1.402 -5.505 1.543 1.00 86.44 250 ALA A N 1
ATOM 1896 C CA . ALA A 1 250 ? 2.198 -5.584 2.767 1.00 86.44 250 ALA A CA 1
ATOM 1897 C C . ALA A 1 250 ? 1.496 -4.970 3.988 1.00 86.44 250 ALA A C 1
ATOM 1899 O O . ALA A 1 250 ? 1.719 -5.427 5.106 1.00 86.44 250 ALA A O 1
ATOM 1900 N N . VAL A 1 251 ? 0.635 -3.966 3.798 1.00 90.88 251 VAL A N 1
ATOM 1901 C CA . VAL A 1 251 ? -0.090 -3.348 4.917 1.00 90.88 251 VAL A CA 1
ATOM 1902 C C . VAL A 1 251 ? -0.959 -4.387 5.626 1.00 90.88 251 VAL A C 1
ATOM 1904 O O . VAL A 1 251 ? -0.911 -4.505 6.845 1.00 90.88 251 VAL A O 1
ATOM 1907 N N . HIS A 1 252 ? -1.683 -5.224 4.887 1.00 93.62 252 HIS A N 1
ATOM 1908 C CA . HIS A 1 252 ? -2.476 -6.281 5.506 1.00 93.62 252 HIS A CA 1
ATOM 1909 C C . HIS A 1 252 ? -1.614 -7.439 6.016 1.00 93.62 252 HIS A C 1
ATOM 1911 O O . HIS A 1 252 ? -1.771 -7.851 7.163 1.00 93.62 252 HIS A O 1
ATOM 1917 N N . ASN A 1 253 ? -0.706 -7.946 5.177 1.00 89.81 253 ASN A N 1
ATOM 1918 C CA . ASN A 1 253 ? -0.020 -9.219 5.420 1.00 89.81 253 ASN A CA 1
ATOM 1919 C C . ASN A 1 253 ? 1.206 -9.116 6.343 1.00 89.81 253 ASN A C 1
ATOM 1921 O O . ASN A 1 253 ? 1.592 -10.113 6.940 1.00 89.81 253 ASN A O 1
ATOM 1925 N N . VAL A 1 254 ? 1.822 -7.936 6.460 1.00 86.50 254 VAL A N 1
ATOM 1926 C CA . VAL A 1 254 ? 3.038 -7.715 7.268 1.00 86.50 254 VAL A CA 1
ATOM 1927 C C . VAL A 1 254 ? 2.766 -6.799 8.459 1.00 86.50 254 VAL A C 1
ATOM 1929 O O . VAL A 1 254 ? 3.403 -6.953 9.494 1.00 86.50 254 VAL A O 1
ATOM 1932 N N . ALA A 1 255 ? 1.825 -5.856 8.337 1.00 89.06 255 ALA A N 1
ATOM 1933 C CA . ALA A 1 255 ? 1.498 -4.940 9.427 1.00 89.06 255 ALA A CA 1
ATOM 1934 C C . ALA A 1 255 ? 0.280 -5.386 10.234 1.00 89.06 255 ALA A C 1
ATOM 1936 O O . ALA A 1 255 ? 0.421 -5.707 11.409 1.00 89.06 255 ALA A O 1
ATOM 1937 N N . ILE A 1 256 ? -0.910 -5.398 9.629 1.00 94.44 256 ILE A N 1
ATOM 1938 C CA . ILE A 1 256 ? -2.155 -5.489 10.400 1.00 94.44 256 ILE A CA 1
ATOM 1939 C C . ILE A 1 256 ? -2.429 -6.906 10.908 1.00 94.44 256 ILE A C 1
ATOM 1941 O O . ILE A 1 256 ? -2.691 -7.096 12.091 1.00 94.44 256 ILE A O 1
ATOM 1945 N N . TYR A 1 257 ? -2.403 -7.909 10.032 1.00 95.00 257 TYR A N 1
ATOM 1946 C CA . TYR A 1 257 ? -2.797 -9.253 10.444 1.00 95.00 257 TYR A CA 1
ATOM 1947 C C . TYR A 1 257 ? -1.841 -9.869 11.484 1.00 95.00 257 TYR A C 1
ATOM 1949 O O . TYR A 1 257 ? -2.334 -10.345 12.507 1.00 95.00 257 TYR A O 1
ATOM 1957 N N . PRO A 1 258 ? -0.502 -9.770 11.333 1.00 93.69 258 PRO A N 1
ATOM 1958 C CA . PRO A 1 258 ? 0.418 -10.285 12.348 1.00 93.69 258 PRO A CA 1
ATOM 1959 C C . PRO A 1 258 ? 0.235 -9.643 13.730 1.00 93.69 258 PRO A C 1
ATOM 1961 O O . PRO A 1 258 ? 0.277 -10.344 14.740 1.00 93.69 258 PRO A O 1
ATOM 1964 N N . ILE A 1 259 ? -0.021 -8.328 13.806 1.00 94.94 259 ILE A N 1
ATOM 1965 C CA . ILE A 1 259 ? -0.223 -7.666 15.105 1.00 94.94 259 ILE A CA 1
ATOM 1966 C C . ILE A 1 259 ? -1.558 -8.052 15.753 1.00 94.94 259 ILE A C 1
ATOM 1968 O O . ILE A 1 259 ? -1.638 -8.142 16.979 1.00 94.94 259 ILE A O 1
ATOM 1972 N N . ILE A 1 260 ? -2.591 -8.344 14.951 1.00 96.19 260 ILE A N 1
ATOM 1973 C CA . ILE A 1 260 ? -3.841 -8.921 15.459 1.00 96.19 260 ILE A CA 1
ATOM 1974 C C . ILE A 1 260 ? -3.560 -10.280 16.102 1.00 96.19 260 ILE A C 1
ATOM 1976 O O . ILE A 1 260 ? -3.937 -10.493 17.255 1.00 96.19 260 ILE A O 1
ATOM 1980 N N . GLU A 1 261 ? -2.862 -11.176 15.399 1.00 95.38 261 GLU A N 1
ATOM 1981 C CA . GLU A 1 261 ? -2.530 -12.502 15.932 1.00 95.38 261 GLU A CA 1
ATOM 1982 C C . GLU A 1 261 ? -1.662 -12.416 17.190 1.00 95.38 261 GLU A C 1
ATOM 1984 O O . GLU A 1 261 ? -1.863 -13.166 18.145 1.00 95.38 261 GLU A O 1
ATOM 1989 N N . LYS A 1 262 ? -0.729 -11.461 17.230 1.00 95.00 262 LYS A N 1
ATOM 1990 C CA . LYS A 1 262 ? 0.149 -11.261 18.382 1.00 95.00 262 LYS A CA 1
ATOM 1991 C C . LYS A 1 262 ? -0.606 -10.826 19.637 1.00 95.00 262 LYS A C 1
ATOM 1993 O O . LYS A 1 262 ? -0.285 -11.290 20.729 1.00 95.00 262 LYS A O 1
ATOM 1998 N N . ILE A 1 263 ? -1.566 -9.915 19.488 1.00 95.88 263 ILE A N 1
ATOM 1999 C CA . ILE A 1 263 ? -2.287 -9.313 20.615 1.00 95.88 263 ILE A CA 1
ATOM 2000 C C . ILE A 1 263 ? -3.484 -10.159 21.050 1.00 95.88 263 ILE A C 1
ATOM 2002 O O . ILE A 1 263 ? -3.713 -10.326 22.246 1.00 95.88 263 ILE A O 1
ATOM 2006 N N . VAL A 1 264 ? -4.258 -10.674 20.095 1.00 97.38 264 VAL A N 1
ATOM 2007 C CA . VAL A 1 264 ? -5.513 -11.384 20.380 1.00 97.38 264 VAL A CA 1
ATOM 2008 C C . VAL A 1 264 ? -5.289 -12.894 20.486 1.00 97.38 264 VAL A C 1
ATOM 2010 O O . VAL A 1 264 ? -5.909 -13.548 21.322 1.00 97.38 264 VAL A O 1
ATOM 2013 N N . GLY A 1 265 ? -4.395 -13.453 19.670 1.00 95.81 265 GLY A N 1
ATOM 2014 C CA . GLY A 1 265 ? -4.048 -14.874 19.670 1.00 95.81 265 GLY A CA 1
ATOM 2015 C C . GLY A 1 265 ? -3.790 -15.419 18.264 1.00 95.81 265 GLY A C 1
ATOM 2016 O O . GLY A 1 265 ? -4.348 -14.940 17.282 1.00 95.81 265 GLY A O 1
ATOM 2017 N N . ALA A 1 266 ? -2.954 -16.450 18.157 1.00 94.00 266 ALA A N 1
ATOM 2018 C CA . ALA A 1 266 ? -2.615 -17.055 16.870 1.00 94.00 266 ALA A CA 1
ATOM 2019 C C . ALA A 1 266 ? -3.845 -17.674 16.177 1.00 94.00 266 ALA A C 1
ATOM 2021 O O . ALA A 1 266 ? -4.648 -18.356 16.818 1.00 94.00 266 ALA A O 1
ATOM 2022 N N . GLY A 1 267 ? -3.975 -17.472 14.861 1.00 91.31 267 GLY A N 1
ATOM 2023 C CA . GLY A 1 267 ? -5.047 -18.039 14.038 1.00 91.31 267 GLY A CA 1
ATOM 2024 C C . GLY A 1 267 ? -6.419 -17.383 14.211 1.00 91.31 267 GLY A C 1
ATOM 2025 O O . GLY A 1 267 ? -7.409 -17.894 13.685 1.00 91.31 267 GLY A O 1
ATOM 2026 N N . VAL A 1 268 ? -6.514 -16.280 14.956 1.00 95.19 268 VAL A N 1
ATOM 2027 C CA . VAL A 1 268 ? -7.769 -15.534 15.108 1.00 95.19 268 VAL A CA 1
ATOM 2028 C C . VAL A 1 268 ? -8.149 -14.822 13.811 1.00 95.19 268 VAL A C 1
ATOM 2030 O O . VAL A 1 268 ? -7.310 -14.447 12.999 1.00 95.19 268 VAL A O 1
ATOM 2033 N N . SER A 1 269 ? -9.446 -14.595 13.617 1.00 94.44 269 SER A N 1
ATOM 2034 C CA . SER A 1 269 ? -9.944 -13.917 12.421 1.00 94.44 269 SER A CA 1
ATOM 2035 C C . SER A 1 269 ? -9.439 -12.477 12.316 1.00 94.44 269 SER A C 1
ATOM 2037 O O . SER A 1 269 ? -9.461 -11.741 13.306 1.00 94.44 269 SER A O 1
ATOM 2039 N N . TYR A 1 270 ? -9.144 -12.028 11.094 1.00 96.44 270 TYR A N 1
ATOM 2040 C CA . TYR A 1 270 ? -9.025 -10.606 10.770 1.00 96.44 270 TYR A CA 1
ATOM 2041 C C . TYR A 1 270 ? -10.427 -9.964 10.731 1.00 96.44 270 TYR A C 1
ATOM 2043 O O . TYR A 1 270 ? -10.979 -9.679 9.669 1.00 96.44 270 TYR A O 1
ATOM 2051 N N . SER A 1 271 ? -11.036 -9.775 11.901 1.00 96.50 271 SER A N 1
ATOM 2052 C CA . SER A 1 271 ? -12.356 -9.156 12.071 1.00 96.50 271 SER A CA 1
ATOM 2053 C C . SER A 1 271 ? -12.251 -7.716 12.567 1.00 96.50 271 SER A C 1
ATOM 2055 O O . SER A 1 271 ? -11.241 -7.332 13.157 1.00 96.50 271 SER A O 1
ATOM 2057 N N . ALA A 1 272 ? -13.310 -6.925 12.360 1.00 96.44 272 ALA A N 1
ATOM 2058 C CA . ALA A 1 272 ? -13.381 -5.556 12.879 1.00 96.44 272 ALA A CA 1
ATOM 2059 C C . ALA A 1 272 ? -13.234 -5.528 14.413 1.00 96.44 272 ALA A C 1
ATOM 2061 O O . ALA A 1 272 ? -12.502 -4.702 14.942 1.00 96.44 272 ALA A O 1
ATOM 2062 N N . ASP A 1 273 ? -13.860 -6.486 15.104 1.00 97.31 273 ASP A N 1
ATOM 2063 C CA . ASP A 1 273 ? -13.791 -6.639 16.563 1.00 97.31 273 ASP A CA 1
ATOM 2064 C C . ASP A 1 273 ? -12.370 -6.967 17.053 1.00 97.31 273 ASP A C 1
ATOM 2066 O O . ASP A 1 273 ? -11.870 -6.337 17.983 1.00 97.31 273 ASP A O 1
ATOM 2070 N N . ASN A 1 274 ? -11.674 -7.907 16.403 1.00 98.25 274 ASN A N 1
ATOM 2071 C CA . ASN A 1 274 ? -10.294 -8.221 16.777 1.00 98.25 274 ASN A CA 1
ATOM 2072 C C . ASN A 1 274 ? -9.347 -7.059 16.462 1.00 98.25 274 ASN A C 1
ATOM 2074 O O . ASN A 1 274 ? -8.468 -6.769 17.266 1.00 98.25 274 ASN A O 1
ATOM 2078 N N . LEU A 1 275 ? -9.548 -6.362 15.340 1.00 98.00 275 LEU A N 1
ATOM 2079 C CA . LEU A 1 275 ? -8.780 -5.167 14.995 1.00 98.00 275 LEU A CA 1
ATOM 2080 C C . LEU A 1 275 ? -8.983 -4.042 16.024 1.00 98.00 275 LEU A C 1
ATOM 2082 O O . LEU A 1 275 ? -8.013 -3.410 16.436 1.00 98.00 275 LEU A O 1
ATOM 2086 N N . GLU A 1 276 ? -10.217 -3.813 16.473 1.00 98.12 276 GLU A N 1
ATOM 2087 C CA . GLU A 1 276 ? -10.525 -2.836 17.519 1.00 98.12 276 GLU A CA 1
ATOM 2088 C C . GLU A 1 276 ? -9.874 -3.217 18.854 1.00 98.12 276 GLU A C 1
ATOM 2090 O O . GLU A 1 276 ? -9.170 -2.396 19.440 1.00 98.12 276 GLU A O 1
ATOM 2095 N N . LYS A 1 277 ? -9.991 -4.479 19.292 1.00 98.44 277 LYS A N 1
ATOM 2096 C CA . LYS A 1 277 ? -9.288 -4.990 20.486 1.00 98.44 277 LYS A CA 1
ATOM 2097 C C . LYS A 1 277 ? -7.779 -4.780 20.401 1.00 98.44 277 LYS A C 1
ATOM 2099 O O . LYS A 1 277 ? -7.162 -4.375 21.385 1.00 98.44 277 LYS A O 1
ATOM 2104 N N . THR A 1 278 ? -7.190 -5.027 19.232 1.00 98.25 278 THR A N 1
ATOM 2105 C CA . THR A 1 278 ? -5.769 -4.775 18.990 1.00 98.25 278 THR A CA 1
ATOM 2106 C C . THR A 1 278 ? -5.429 -3.298 19.134 1.00 98.25 278 THR A C 1
ATOM 2108 O O . THR A 1 278 ? -4.457 -2.982 19.810 1.00 98.25 278 THR A O 1
ATOM 2111 N N . ILE A 1 279 ? -6.224 -2.386 18.565 1.00 98.44 279 ILE A N 1
ATOM 2112 C CA . ILE A 1 279 ? -6.006 -0.940 18.724 1.00 98.44 279 ILE A CA 1
ATOM 2113 C C . ILE A 1 279 ? -6.047 -0.551 20.203 1.00 98.44 279 ILE A C 1
ATOM 2115 O O . ILE A 1 279 ? -5.104 0.076 20.679 1.00 98.44 279 ILE A O 1
ATOM 2119 N N . MET A 1 280 ? -7.079 -0.983 20.933 1.00 98.31 280 MET A N 1
ATOM 2120 C CA . MET A 1 280 ? -7.261 -0.668 22.355 1.00 98.31 280 MET A CA 1
ATOM 2121 C C . MET A 1 280 ? -6.083 -1.132 23.213 1.00 98.31 280 MET A C 1
ATOM 2123 O O . MET A 1 280 ? -5.628 -0.409 24.093 1.00 98.31 280 MET A O 1
ATOM 2127 N N . ALA A 1 281 ? -5.544 -2.320 22.936 1.00 97.81 281 ALA A N 1
ATOM 2128 C CA . ALA A 1 281 ? -4.391 -2.856 23.656 1.00 97.81 281 ALA A CA 1
ATOM 2129 C C . ALA A 1 281 ? -3.070 -2.120 23.356 1.00 97.81 281 ALA A C 1
ATOM 2131 O O . ALA A 1 281 ? -2.102 -2.263 24.109 1.00 97.81 281 ALA A O 1
ATOM 2132 N N . LEU A 1 282 ? -3.004 -1.377 22.247 1.00 97.00 282 LEU A N 1
ATOM 2133 C CA . LEU A 1 282 ? -1.817 -0.647 21.803 1.00 97.00 282 LEU A CA 1
ATOM 2134 C C . LEU A 1 282 ? -1.863 0.852 22.129 1.00 97.00 282 LEU A C 1
ATOM 2136 O O . LEU A 1 282 ? -0.862 1.535 21.909 1.00 97.00 282 LEU A O 1
ATOM 2140 N N . LEU A 1 283 ? -2.984 1.364 22.647 1.00 97.44 283 LEU A N 1
ATOM 2141 C CA . LEU A 1 283 ? -3.076 2.746 23.114 1.00 97.44 283 LEU A CA 1
ATOM 2142 C C . LEU A 1 283 ? -2.059 3.026 24.229 1.00 97.44 283 LEU A C 1
ATOM 2144 O O . LEU A 1 283 ? -1.566 2.121 24.903 1.00 97.44 283 LEU A O 1
ATOM 2148 N N . ASP A 1 284 ? -1.711 4.303 24.367 1.00 97.31 284 ASP A N 1
ATOM 2149 C CA . ASP A 1 284 ? -0.750 4.858 25.326 1.00 97.31 284 ASP A CA 1
ATOM 2150 C C . ASP A 1 284 ? 0.699 4.340 25.231 1.00 97.31 284 ASP A C 1
ATOM 2152 O O . ASP A 1 284 ? 1.571 4.852 25.931 1.00 97.31 284 ASP A O 1
ATOM 2156 N N . LYS A 1 285 ? 0.996 3.405 24.319 1.00 96.06 285 LYS A N 1
ATOM 2157 C CA . LYS A 1 285 ? 2.352 2.886 24.099 1.00 96.06 285 LYS A CA 1
ATOM 2158 C C . LYS A 1 285 ? 3.249 3.866 23.344 1.00 96.06 285 LYS A C 1
ATOM 2160 O O . LYS A 1 285 ? 2.818 4.501 22.376 1.00 96.06 285 LYS A O 1
ATOM 2165 N N . SER A 1 286 ? 4.516 3.951 23.749 1.00 94.81 286 SER A N 1
ATOM 2166 C CA . SER A 1 286 ? 5.565 4.668 23.014 1.00 94.81 286 SER A CA 1
ATOM 2167 C C . SER A 1 286 ? 5.997 3.923 21.745 1.00 94.81 286 SER A C 1
ATOM 2169 O O . SER A 1 286 ? 5.656 2.758 21.539 1.00 94.81 286 SER A O 1
ATOM 2171 N N . ASP A 1 287 ? 6.793 4.577 20.892 1.00 92.88 287 ASP A N 1
ATOM 2172 C CA . ASP A 1 287 ? 7.394 3.906 19.733 1.00 92.88 287 ASP A CA 1
ATOM 2173 C C . ASP A 1 287 ? 8.247 2.701 20.165 1.00 92.88 287 ASP A C 1
ATOM 2175 O O . ASP A 1 287 ? 8.137 1.637 19.561 1.00 92.88 287 ASP A O 1
ATOM 2179 N N . GLU A 1 288 ? 9.056 2.833 21.222 1.00 92.38 288 GLU A N 1
ATOM 2180 C CA . GLU A 1 288 ? 9.887 1.735 21.732 1.00 92.38 288 GLU A CA 1
ATOM 2181 C C . GLU A 1 288 ? 9.044 0.554 22.222 1.00 92.38 288 GLU A C 1
ATOM 2183 O O . GLU A 1 288 ? 9.361 -0.600 21.933 1.00 92.38 288 GLU A O 1
ATOM 2188 N N . GLU A 1 289 ? 7.951 0.831 22.932 1.00 94.00 289 GLU A N 1
ATOM 2189 C CA . GLU A 1 289 ? 7.058 -0.210 23.435 1.00 94.00 289 GLU A CA 1
ATOM 2190 C C . GLU A 1 289 ? 6.326 -0.929 22.303 1.00 94.00 289 GLU A C 1
ATOM 2192 O O . GLU A 1 289 ? 6.164 -2.144 22.369 1.00 94.00 289 GLU A O 1
ATOM 2197 N N . LEU A 1 290 ? 5.914 -0.209 21.254 1.00 92.25 290 LEU A N 1
ATOM 2198 C CA . LEU A 1 290 ? 5.284 -0.801 20.072 1.00 92.25 290 LEU A CA 1
ATOM 2199 C C . LEU A 1 290 ? 6.257 -1.684 19.284 1.00 92.25 290 LEU A C 1
ATOM 2201 O O . LEU A 1 290 ? 5.877 -2.777 18.867 1.00 92.25 290 LEU A O 1
ATOM 2205 N N . LEU A 1 291 ? 7.509 -1.246 19.113 1.00 89.62 291 LEU A N 1
ATOM 2206 C CA . LEU A 1 291 ? 8.560 -2.049 18.472 1.00 89.62 291 LEU A CA 1
ATOM 2207 C C . LEU A 1 291 ? 8.864 -3.335 19.258 1.00 89.62 291 LEU A C 1
ATOM 2209 O O . LEU A 1 291 ? 9.237 -4.342 18.665 1.00 89.62 291 LEU A O 1
ATOM 2213 N N . ALA A 1 292 ? 8.675 -3.327 20.580 1.00 89.25 292 ALA A N 1
ATOM 2214 C CA . ALA A 1 292 ? 8.870 -4.506 21.422 1.00 89.25 292 ALA A CA 1
ATOM 2215 C C . ALA A 1 292 ? 7.722 -5.533 21.339 1.00 89.25 292 ALA A C 1
ATOM 2217 O O . ALA A 1 292 ? 7.883 -6.660 21.809 1.00 89.25 292 ALA A O 1
ATOM 2218 N N . VAL A 1 293 ? 6.562 -5.174 20.770 1.00 85.56 293 VAL A N 1
ATOM 2219 C CA . VAL A 1 293 ? 5.416 -6.096 20.663 1.00 85.56 293 VAL A CA 1
ATOM 2220 C C . VAL A 1 293 ? 5.667 -7.174 19.609 1.00 85.56 293 VAL A C 1
ATOM 2222 O O . VAL A 1 293 ? 5.385 -8.350 19.849 1.00 85.56 293 VAL A O 1
ATOM 2225 N N . GLU A 1 294 ? 6.188 -6.787 18.449 1.00 76.50 294 GLU A N 1
ATOM 2226 C CA . GLU A 1 294 ? 6.417 -7.683 17.319 1.00 76.50 294 GLU A CA 1
ATOM 2227 C C . GLU A 1 294 ? 7.687 -7.255 16.582 1.00 76.50 294 GLU A C 1
ATOM 2229 O O . GLU A 1 294 ? 7.748 -6.162 16.024 1.00 76.50 294 GLU A O 1
ATOM 2234 N N . GLU A 1 295 ? 8.691 -8.135 16.567 1.00 69.00 295 GLU A N 1
ATOM 2235 C CA . GLU A 1 295 ? 10.041 -7.846 16.057 1.00 69.00 295 GLU A CA 1
ATOM 2236 C C . GLU A 1 295 ? 10.047 -7.442 14.574 1.00 69.00 295 GLU A C 1
ATOM 2238 O O . GLU A 1 295 ? 10.946 -6.742 14.113 1.00 69.00 295 GLU A O 1
ATOM 2243 N N . ASN A 1 296 ? 9.025 -7.857 13.821 1.00 65.50 296 ASN A N 1
ATOM 2244 C CA . ASN A 1 296 ? 8.876 -7.529 12.406 1.00 65.50 296 ASN A CA 1
ATOM 2245 C C . ASN A 1 296 ? 8.245 -6.147 12.149 1.00 65.50 296 ASN A C 1
ATOM 2247 O O . ASN A 1 296 ? 8.217 -5.681 11.003 1.00 65.50 296 ASN A O 1
ATOM 2251 N N . ILE A 1 297 ? 7.744 -5.465 13.185 1.00 66.00 297 ILE A N 1
ATOM 2252 C CA . ILE A 1 297 ? 7.218 -4.105 13.057 1.00 66.00 297 ILE A CA 1
ATOM 2253 C C . ILE A 1 297 ? 8.392 -3.135 13.013 1.00 66.00 297 ILE A C 1
ATOM 2255 O O . ILE A 1 297 ? 8.977 -2.787 14.025 1.00 66.00 297 ILE A O 1
ATOM 2259 N N . ASN A 1 298 ? 8.680 -2.615 11.822 1.00 68.50 298 ASN A N 1
ATOM 2260 C CA . ASN A 1 298 ? 9.674 -1.553 11.619 1.00 68.50 298 ASN A CA 1
ATOM 2261 C C . ASN A 1 298 ? 9.029 -0.171 11.404 1.00 68.50 298 ASN A C 1
ATOM 2263 O O . ASN A 1 298 ? 9.648 0.746 10.868 1.00 68.50 298 ASN A O 1
ATOM 2267 N N . PHE A 1 299 ? 7.753 -0.028 11.765 1.00 78.06 299 PHE A N 1
ATOM 2268 C CA . PHE A 1 299 ? 6.916 1.121 11.405 1.00 78.06 299 PHE A CA 1
ATOM 2269 C C . PHE A 1 299 ? 5.983 1.558 12.546 1.00 78.06 299 PHE A C 1
ATOM 2271 O O . PHE A 1 299 ? 4.873 2.023 12.295 1.00 78.06 299 PHE A O 1
ATOM 2278 N N . ALA A 1 300 ? 6.439 1.457 13.803 1.00 85.25 300 ALA A N 1
ATOM 2279 C CA . ALA A 1 300 ? 5.673 1.852 14.996 1.00 85.25 300 ALA A CA 1
ATOM 2280 C C . ALA A 1 300 ? 4.984 3.225 14.854 1.00 85.25 300 ALA A C 1
ATOM 2282 O O . ALA A 1 300 ? 3.808 3.372 15.181 1.00 85.25 300 ALA A O 1
ATOM 2283 N N . GLN A 1 301 ? 5.680 4.186 14.240 1.00 87.81 301 GLN A N 1
ATOM 2284 C CA . GLN A 1 301 ? 5.229 5.563 13.998 1.00 87.81 301 GLN A CA 1
ATOM 2285 C C . GLN A 1 301 ? 3.908 5.675 13.219 1.00 87.81 301 GLN A C 1
ATOM 2287 O O . GLN A 1 301 ? 3.195 6.670 13.357 1.00 87.81 301 GLN A O 1
ATOM 2292 N N . ILE A 1 302 ? 3.593 4.680 12.383 1.00 88.69 302 ILE A N 1
ATOM 2293 C CA . ILE A 1 302 ? 2.380 4.637 11.554 1.00 88.69 302 ILE A CA 1
ATOM 2294 C C . ILE A 1 302 ? 1.484 3.436 11.875 1.00 88.69 302 ILE A C 1
ATOM 2296 O O . ILE A 1 302 ? 0.458 3.262 11.218 1.00 88.69 302 ILE A O 1
ATOM 2300 N N . LEU A 1 303 ? 1.822 2.620 12.880 1.00 93.44 303 LEU A N 1
ATOM 2301 C CA . LEU A 1 303 ? 1.070 1.409 13.216 1.00 93.44 303 LEU A CA 1
ATOM 2302 C C . LEU A 1 303 ? -0.378 1.730 13.606 1.00 93.44 303 LEU A C 1
ATOM 2304 O O . LEU A 1 303 ? -1.303 1.242 12.965 1.00 93.44 303 LEU A O 1
ATOM 2308 N N . LEU A 1 304 ? -0.591 2.594 14.601 1.00 96.12 304 LEU A N 1
ATOM 2309 C CA . LEU A 1 304 ? -1.941 2.970 15.035 1.00 96.12 304 LEU A CA 1
ATOM 2310 C C . LEU A 1 304 ? -2.744 3.643 13.905 1.00 96.12 304 LEU A C 1
ATOM 2312 O O . LEU A 1 304 ? -3.855 3.185 13.637 1.00 96.12 304 LEU A O 1
ATOM 2316 N N . PRO A 1 305 ? -2.207 4.634 13.159 1.00 95.94 305 PRO A N 1
ATOM 2317 C CA . PRO A 1 305 ? -2.873 5.154 11.964 1.00 95.94 305 PRO A CA 1
ATOM 2318 C C . PRO A 1 305 ? -3.272 4.074 10.947 1.00 95.94 305 PRO A C 1
ATOM 2320 O O . PRO A 1 305 ? -4.362 4.140 10.383 1.00 95.94 305 PRO A O 1
ATOM 2323 N N . THR A 1 306 ? -2.423 3.061 10.738 1.00 95.94 306 THR A N 1
ATOM 2324 C CA . THR A 1 306 ? -2.711 1.928 9.843 1.00 95.94 306 THR A CA 1
ATOM 2325 C C . THR A 1 306 ? -3.941 1.151 10.307 1.00 95.94 306 THR A C 1
ATOM 2327 O O . THR A 1 306 ? -4.871 0.933 9.529 1.00 95.94 306 THR A O 1
ATOM 2330 N N . LEU A 1 307 ? -3.953 0.748 11.581 1.00 97.62 307 LEU A N 1
ATOM 2331 C CA . LEU A 1 307 ? -5.038 -0.039 12.165 1.00 97.62 307 LEU A CA 1
ATOM 2332 C C . LEU A 1 307 ? -6.355 0.748 12.162 1.00 97.62 307 LEU A C 1
ATOM 2334 O O . LEU A 1 307 ? -7.388 0.225 11.750 1.00 97.62 307 LEU A O 1
ATOM 2338 N N . ILE A 1 308 ? -6.302 2.025 12.552 1.00 98.31 308 ILE A N 1
ATOM 2339 C CA . ILE A 1 308 ? -7.462 2.924 12.618 1.00 98.31 308 ILE A CA 1
ATOM 2340 C C . ILE A 1 308 ? -8.075 3.140 11.232 1.00 98.31 308 ILE A C 1
ATOM 2342 O O . ILE A 1 308 ? -9.293 3.060 11.087 1.00 98.31 308 ILE A O 1
ATOM 2346 N N . LEU A 1 309 ? -7.253 3.380 10.203 1.00 97.94 309 LEU A N 1
ATOM 2347 C CA . LEU A 1 309 ? -7.747 3.574 8.838 1.00 97.94 309 LEU A CA 1
ATOM 2348 C C . LEU A 1 309 ? -8.432 2.313 8.300 1.00 97.94 309 LEU A C 1
ATOM 2350 O O . LEU A 1 309 ? -9.504 2.403 7.698 1.00 97.94 309 LEU A O 1
ATOM 2354 N N . SER A 1 310 ? -7.839 1.141 8.546 1.00 97.62 310 SER A N 1
ATOM 2355 C CA . SER A 1 310 ? -8.432 -0.138 8.150 1.00 97.62 310 SER A CA 1
ATOM 2356 C C . SER A 1 310 ? -9.762 -0.382 8.868 1.00 97.62 310 SER A C 1
ATOM 2358 O O . SER A 1 310 ? -10.747 -0.734 8.219 1.00 97.62 310 SER A O 1
ATOM 2360 N N . LEU A 1 311 ? -9.831 -0.123 10.181 1.00 98.12 311 LEU A N 1
ATOM 2361 C CA . LEU A 1 311 ? -11.062 -0.266 10.964 1.00 98.12 311 LEU A CA 1
ATOM 2362 C C . LEU A 1 311 ? -12.161 0.682 10.469 1.00 98.12 311 LEU A C 1
ATOM 2364 O O . LEU A 1 311 ? -13.295 0.252 10.267 1.00 98.12 311 LEU A O 1
ATOM 2368 N N . ALA A 1 312 ? -11.826 1.948 10.212 1.00 97.12 312 ALA A N 1
ATOM 2369 C CA . ALA A 1 312 ? -12.777 2.926 9.692 1.00 97.12 312 ALA A CA 1
ATOM 2370 C C . ALA A 1 312 ? -13.350 2.487 8.334 1.00 97.12 312 ALA A C 1
ATOM 2372 O O . ALA A 1 312 ? -14.560 2.564 8.117 1.00 97.12 312 ALA A O 1
ATOM 2373 N N . MET A 1 313 ? -12.513 1.952 7.437 1.00 94.94 313 MET A N 1
ATOM 2374 C CA . MET A 1 313 ? -12.982 1.418 6.156 1.00 94.94 313 MET A CA 1
ATOM 2375 C C . MET A 1 313 ? -13.894 0.196 6.340 1.00 94.94 313 MET A C 1
ATOM 2377 O O . MET A 1 313 ? -14.958 0.122 5.717 1.00 94.94 313 MET A O 1
ATOM 2381 N N . MET A 1 314 ? -13.534 -0.726 7.244 1.00 94.88 314 MET A N 1
ATOM 2382 C CA . MET A 1 314 ? -14.377 -1.874 7.600 1.00 94.88 314 MET A CA 1
ATOM 2383 C C . MET A 1 314 ? -15.756 -1.432 8.076 1.00 94.88 314 MET A C 1
ATOM 2385 O O . MET A 1 314 ? -16.770 -1.848 7.516 1.00 94.88 314 MET A O 1
ATOM 2389 N N . GLN A 1 315 ? -15.799 -0.541 9.066 1.00 94.12 315 GLN A N 1
ATOM 2390 C CA . GLN A 1 315 ? -17.040 -0.008 9.623 1.00 94.12 315 GLN A CA 1
ATOM 2391 C C . GLN A 1 315 ? -17.861 0.720 8.557 1.00 94.12 315 GLN A C 1
ATOM 2393 O O . GLN A 1 315 ? -19.081 0.554 8.477 1.00 94.12 315 GLN A O 1
ATOM 2398 N N . ARG A 1 316 ? -17.203 1.501 7.693 1.00 91.38 316 ARG A N 1
ATOM 2399 C CA . ARG A 1 316 ? -17.895 2.307 6.692 1.00 91.38 316 ARG A CA 1
ATOM 2400 C C . ARG A 1 316 ? -18.602 1.466 5.630 1.00 91.38 316 ARG A C 1
ATOM 2402 O O . ARG A 1 316 ? -19.738 1.783 5.238 1.00 91.38 316 ARG A O 1
ATOM 2409 N N . LEU A 1 317 ? -17.936 0.409 5.175 1.00 90.25 317 LEU A N 1
ATOM 2410 C CA . LEU A 1 317 ? -18.457 -0.518 4.175 1.00 90.25 317 LEU A CA 1
ATOM 2411 C C . LEU A 1 317 ? -19.300 -1.652 4.777 1.00 90.25 317 LEU A C 1
ATOM 2413 O O . LEU A 1 317 ? -20.056 -2.285 4.046 1.00 90.25 317 LEU A O 1
ATOM 2417 N N . GLY A 1 318 ? -19.245 -1.856 6.096 1.00 90.94 318 GLY A N 1
ATOM 2418 C CA . GLY A 1 318 ? -19.933 -2.952 6.780 1.00 90.94 318 GLY A CA 1
ATOM 2419 C C . GLY A 1 318 ? -19.213 -4.296 6.641 1.00 90.94 318 GLY A C 1
ATOM 2420 O O . GLY A 1 318 ? -19.865 -5.334 6.634 1.00 90.94 318 GLY A O 1
ATOM 2421 N N . ILE A 1 319 ? -17.885 -4.281 6.504 1.00 92.81 319 ILE A N 1
ATOM 2422 C CA . ILE A 1 319 ? -17.051 -5.485 6.437 1.00 92.81 319 ILE A CA 1
ATOM 2423 C C . ILE A 1 319 ? -16.832 -5.990 7.864 1.00 92.81 319 ILE A C 1
ATOM 2425 O O . ILE A 1 319 ? -16.149 -5.348 8.659 1.00 92.81 319 ILE A O 1
ATOM 2429 N N . SER A 1 320 ? -17.396 -7.147 8.193 1.00 91.69 320 SER A N 1
ATOM 2430 C CA . SER A 1 320 ? -17.216 -7.784 9.503 1.00 91.69 320 SER A CA 1
ATOM 2431 C C . SER A 1 320 ? -15.874 -8.509 9.616 1.00 91.69 320 SER A C 1
ATOM 2433 O O . SER A 1 320 ? -15.251 -8.505 10.680 1.00 91.69 320 SER A O 1
ATOM 2435 N N . GLN A 1 321 ? -15.421 -9.109 8.514 1.00 93.06 321 GLN A N 1
ATOM 2436 C CA . GLN A 1 321 ? -14.221 -9.929 8.451 1.00 93.06 321 GLN A CA 1
ATOM 2437 C C . GLN A 1 321 ? -13.536 -9.814 7.087 1.00 93.06 321 GLN A C 1
ATOM 2439 O O . GLN A 1 321 ? -14.179 -9.708 6.045 1.00 93.06 321 GLN A O 1
ATOM 2444 N N . MET A 1 322 ? -12.211 -9.866 7.123 1.00 95.31 322 MET A N 1
ATOM 2445 C CA . MET A 1 322 ? -11.320 -9.946 5.976 1.00 95.31 322 MET A CA 1
ATOM 2446 C C . MET A 1 322 ? -10.491 -11.229 6.049 1.00 95.31 322 MET A C 1
ATOM 2448 O O . MET A 1 322 ? -10.398 -11.875 7.096 1.00 95.31 322 MET A O 1
ATOM 2452 N N . GLN A 1 323 ? -9.847 -11.584 4.943 1.00 94.81 323 GLN A N 1
ATOM 2453 C CA . GLN A 1 323 ? -8.900 -12.686 4.892 1.00 94.81 323 GLN A CA 1
ATOM 2454 C C . GLN A 1 323 ? -7.589 -12.218 4.249 1.00 94.81 323 GLN A C 1
ATOM 2456 O O . GLN A 1 323 ? -7.613 -11.751 3.109 1.00 94.81 323 GLN A O 1
ATOM 2461 N N . PRO A 1 324 ? -6.441 -12.322 4.940 1.00 94.44 324 PRO A N 1
ATOM 2462 C CA . PRO A 1 324 ? -5.156 -11.981 4.344 1.00 94.44 324 PRO A CA 1
ATOM 2463 C C . PRO A 1 324 ? -4.846 -12.927 3.178 1.00 94.44 324 PRO A C 1
ATOM 2465 O O . PRO A 1 324 ? -5.040 -14.142 3.266 1.00 94.44 324 PRO A O 1
ATOM 2468 N N . LEU A 1 325 ? -4.358 -12.358 2.081 1.00 93.56 325 LEU A N 1
ATOM 2469 C CA . LEU A 1 325 ? -3.856 -13.085 0.928 1.00 93.56 325 LEU A CA 1
ATOM 2470 C C . LEU A 1 325 ? -2.427 -12.624 0.660 1.00 93.56 325 LEU A C 1
ATOM 2472 O O . LEU A 1 325 ? -2.204 -11.487 0.241 1.00 93.56 325 LEU A O 1
ATOM 2476 N N . ASN A 1 326 ? -1.465 -13.516 0.896 1.00 89.00 326 ASN A N 1
ATOM 2477 C CA . ASN A 1 326 ? -0.042 -13.198 0.810 1.00 89.00 326 ASN A CA 1
ATOM 2478 C C . ASN A 1 326 ? 0.440 -13.102 -0.649 1.00 89.00 326 ASN A C 1
ATOM 2480 O O . ASN A 1 326 ? 1.091 -14.006 -1.176 1.00 89.00 326 ASN A O 1
ATOM 2484 N N . VAL A 1 327 ? 0.059 -12.008 -1.305 1.00 88.31 327 VAL A N 1
ATOM 2485 C CA . VAL A 1 327 ? 0.462 -11.592 -2.652 1.00 88.31 327 VAL A CA 1
ATOM 2486 C C . VAL A 1 327 ? 0.645 -10.068 -2.677 1.00 88.31 327 VAL A C 1
ATOM 2488 O O . VAL A 1 327 ? 0.222 -9.358 -1.760 1.00 88.31 327 VAL A O 1
ATOM 2491 N N . SER A 1 328 ? 1.283 -9.544 -3.721 1.00 86.94 328 SER A N 1
ATOM 2492 C CA . SER A 1 328 ? 1.465 -8.103 -3.942 1.00 86.94 328 SER A CA 1
ATOM 2493 C C . SER A 1 328 ? 1.395 -7.755 -5.418 1.00 86.94 328 SER A C 1
ATOM 2495 O O . SER A 1 328 ? 1.648 -8.621 -6.247 1.00 86.94 328 SER A O 1
ATOM 2497 N N . ASN A 1 329 ? 1.167 -6.477 -5.729 1.00 86.31 329 ASN A N 1
ATOM 2498 C CA . ASN A 1 329 ? 1.035 -5.956 -7.097 1.00 86.31 329 ASN A CA 1
ATOM 2499 C C . ASN A 1 329 ? 2.208 -6.315 -8.015 1.00 86.31 329 ASN A C 1
ATOM 2501 O O . ASN A 1 329 ? 2.018 -6.525 -9.211 1.00 86.31 329 ASN A O 1
ATOM 2505 N N . THR A 1 330 ? 3.406 -6.466 -7.451 1.00 87.31 330 THR A N 1
ATOM 2506 C CA . THR A 1 330 ? 4.580 -6.967 -8.168 1.00 87.31 330 THR A CA 1
ATOM 2507 C C . THR A 1 330 ? 4.372 -8.355 -8.779 1.00 87.31 330 THR A C 1
ATOM 2509 O O . THR A 1 330 ? 4.852 -8.594 -9.877 1.00 87.31 330 THR A O 1
ATOM 2512 N N . LEU A 1 331 ? 3.618 -9.261 -8.148 1.00 85.06 331 LEU A N 1
ATOM 2513 C CA . LEU A 1 331 ? 3.296 -10.568 -8.729 1.00 85.06 331 LEU A CA 1
ATOM 2514 C C . LEU A 1 331 ? 2.355 -10.430 -9.931 1.00 85.06 331 LEU A C 1
ATOM 2516 O O . LEU A 1 331 ? 2.540 -11.120 -10.931 1.00 85.06 331 LEU A O 1
ATOM 2520 N N . GLY A 1 332 ? 1.386 -9.516 -9.848 1.00 84.69 332 GLY A N 1
ATOM 2521 C CA . GLY A 1 332 ? 0.478 -9.161 -10.938 1.00 84.69 332 GLY A CA 1
ATOM 2522 C C . GLY A 1 332 ? 1.206 -8.573 -12.146 1.00 84.69 332 GLY A C 1
ATOM 2523 O O . GLY A 1 332 ? 0.864 -8.916 -13.272 1.00 84.69 332 GLY A O 1
ATOM 2524 N N . LEU A 1 333 ? 2.248 -7.760 -11.920 1.00 83.69 333 LEU A N 1
ATOM 2525 C CA . LEU A 1 333 ? 3.124 -7.238 -12.982 1.00 83.69 333 LEU A CA 1
ATOM 2526 C C . LEU A 1 333 ? 3.881 -8.338 -13.731 1.00 83.69 333 LEU A C 1
ATOM 2528 O O . LEU A 1 333 ? 4.214 -8.166 -14.899 1.00 83.69 333 LEU A O 1
ATOM 2532 N N . LEU A 1 334 ? 4.179 -9.447 -13.054 1.00 81.50 334 LEU A N 1
ATOM 2533 C CA . LEU A 1 334 ? 4.988 -10.537 -13.601 1.00 81.50 334 LEU A CA 1
ATOM 2534 C C . LEU A 1 334 ? 4.156 -11.588 -14.346 1.00 81.50 334 LEU A C 1
ATOM 2536 O O . LEU A 1 334 ? 4.732 -12.423 -15.050 1.00 81.50 334 LEU A O 1
ATOM 2540 N N . GLN A 1 335 ? 2.824 -11.541 -14.218 1.00 76.25 335 GLN A N 1
ATOM 2541 C CA . GLN A 1 335 ? 1.926 -12.448 -14.926 1.00 76.25 335 GLN A CA 1
ATOM 2542 C C . GLN A 1 335 ? 1.999 -12.218 -16.440 1.00 76.25 335 GLN A C 1
ATOM 2544 O O . GLN A 1 335 ? 2.034 -11.081 -16.906 1.00 76.25 335 GLN A O 1
ATOM 2549 N N . ASP A 1 336 ? 1.933 -13.299 -17.222 1.00 66.25 336 ASP A N 1
ATOM 2550 C CA . ASP A 1 336 ? 1.836 -13.256 -18.694 1.00 66.25 336 ASP A CA 1
ATOM 2551 C C . ASP A 1 336 ? 0.428 -12.847 -19.168 1.00 66.25 336 ASP A C 1
ATOM 2553 O O . ASP A 1 336 ? -0.140 -13.411 -20.105 1.00 66.25 336 ASP A O 1
ATOM 2557 N N . ILE A 1 337 ? -0.177 -11.881 -18.485 1.00 59.75 337 ILE A N 1
ATOM 2558 C CA . ILE A 1 337 ? -1.475 -11.325 -18.831 1.00 59.75 337 ILE A CA 1
ATOM 2559 C C . ILE A 1 337 ? -1.194 -10.013 -19.557 1.00 59.75 337 ILE A C 1
ATOM 2561 O O . ILE A 1 337 ? -0.387 -9.220 -19.070 1.00 59.75 337 ILE A O 1
ATOM 2565 N N . PRO A 1 338 ? -1.822 -9.746 -20.716 1.00 53.94 338 PRO A N 1
ATOM 2566 C CA . PRO A 1 338 ? -1.696 -8.452 -21.360 1.00 53.94 338 PRO A CA 1
ATOM 2567 C C . PRO A 1 338 ? -2.291 -7.406 -20.424 1.00 53.94 338 PRO A C 1
ATOM 2569 O O . PRO A 1 338 ? -3.505 -7.246 -20.335 1.00 53.94 338 PRO A O 1
ATOM 2572 N N . VAL A 1 339 ? -1.423 -6.716 -19.695 1.00 60.31 339 VAL A N 1
ATOM 2573 C CA . VAL A 1 339 ? -1.761 -5.506 -18.966 1.00 60.31 339 VAL A CA 1
ATOM 2574 C C . VAL A 1 339 ? -1.652 -4.387 -20.005 1.00 60.31 339 VAL A C 1
ATOM 2576 O O . VAL A 1 339 ? -0.546 -3.931 -20.289 1.00 60.31 339 VAL A O 1
ATOM 2579 N N . PRO A 1 340 ? -2.760 -3.971 -20.652 1.00 56.84 340 PRO A N 1
ATOM 2580 C CA . PRO A 1 340 ? -2.726 -3.240 -21.927 1.00 56.84 340 PRO A CA 1
ATOM 2581 C C . PRO A 1 340 ? -2.124 -1.831 -21.824 1.00 56.84 340 PRO A C 1
ATOM 2583 O O . PRO A 1 340 ? -2.016 -1.126 -22.821 1.00 56.84 340 PRO A O 1
ATOM 2586 N N . PHE A 1 341 ? -1.778 -1.410 -20.611 1.00 67.25 341 PHE A N 1
ATOM 2587 C CA . PHE A 1 341 ? -1.279 -0.087 -20.288 1.00 67.25 341 PHE A CA 1
ATOM 2588 C C . PHE A 1 341 ? 0.194 -0.055 -19.873 1.00 67.25 341 PHE A C 1
ATOM 2590 O O . PHE A 1 341 ? 0.699 1.037 -19.636 1.00 67.25 341 PHE A O 1
ATOM 2597 N N . LEU A 1 342 ? 0.856 -1.208 -19.732 1.00 68.56 342 LEU A N 1
ATOM 2598 C CA . LEU A 1 342 ? 2.272 -1.239 -19.377 1.00 68.56 342 LEU A CA 1
ATOM 2599 C C . LEU A 1 342 ? 3.137 -1.093 -20.621 1.00 68.56 342 LEU A C 1
ATOM 2601 O O . LEU A 1 342 ? 2.888 -1.716 -21.659 1.00 68.56 342 LEU A O 1
ATOM 2605 N N . SER A 1 343 ? 4.192 -0.300 -20.485 1.00 72.56 343 SER A N 1
ATOM 2606 C CA . SER A 1 343 ? 5.287 -0.277 -21.437 1.00 72.56 343 SER A CA 1
ATOM 2607 C C . SER A 1 343 ? 5.906 -1.682 -21.554 1.00 72.56 343 SER A C 1
ATOM 2609 O O . SER A 1 343 ? 6.027 -2.387 -20.548 1.00 72.56 343 SER A O 1
ATOM 2611 N N . PRO A 1 344 ? 6.326 -2.119 -22.758 1.00 65.88 344 PRO A N 1
ATOM 2612 C CA . PRO A 1 344 ? 7.013 -3.395 -22.915 1.00 65.88 344 PRO A CA 1
ATOM 2613 C C . PRO A 1 344 ? 8.270 -3.465 -22.043 1.00 65.88 344 PRO A C 1
ATOM 2615 O O . PRO A 1 344 ? 9.014 -2.482 -21.943 1.00 65.88 344 PRO A O 1
ATOM 2618 N N . ALA A 1 345 ? 8.540 -4.641 -21.471 1.00 66.00 345 ALA A N 1
ATOM 2619 C CA . ALA A 1 345 ? 9.783 -4.876 -20.750 1.00 66.00 345 ALA A CA 1
ATOM 2620 C C . ALA A 1 345 ? 10.997 -4.633 -21.653 1.00 66.00 345 ALA A C 1
ATOM 2622 O O . ALA A 1 345 ? 10.972 -4.906 -22.858 1.00 66.00 345 ALA A O 1
ATOM 2623 N N . ARG A 1 346 ? 12.082 -4.136 -21.056 1.00 64.94 346 ARG A N 1
ATOM 2624 C CA . ARG A 1 346 ? 13.367 -3.984 -21.741 1.00 64.94 346 ARG A CA 1
ATOM 2625 C C . ARG A 1 346 ? 14.358 -5.021 -21.240 1.00 64.94 346 ARG A C 1
ATOM 2627 O O . ARG A 1 346 ? 14.527 -5.173 -20.034 1.00 64.94 346 ARG A O 1
ATOM 2634 N N . ASP A 1 347 ? 15.017 -5.676 -22.192 1.00 65.81 347 ASP A N 1
ATOM 2635 C CA . ASP A 1 347 ? 16.203 -6.495 -21.957 1.00 65.81 347 ASP A CA 1
ATOM 2636 C C . ASP A 1 347 ? 17.413 -5.567 -21.830 1.00 65.81 347 ASP A C 1
ATOM 2638 O O . ASP A 1 347 ? 17.792 -4.884 -22.787 1.00 65.81 347 ASP A O 1
ATOM 2642 N N . LEU A 1 348 ? 17.963 -5.463 -20.623 1.00 59.97 348 LEU A N 1
ATOM 2643 C CA . LEU A 1 348 ? 18.952 -4.445 -20.278 1.00 59.97 348 LEU A CA 1
ATOM 2644 C C . LEU A 1 348 ? 20.246 -5.044 -19.736 1.00 59.97 348 LEU A C 1
ATOM 2646 O O . LEU A 1 348 ? 20.740 -4.651 -18.683 1.00 59.97 348 LEU A O 1
ATOM 2650 N N . LYS A 1 349 ? 20.894 -5.886 -20.546 1.00 59.53 349 LYS A N 1
ATOM 2651 C CA . LYS A 1 349 ? 22.277 -6.337 -20.298 1.00 59.53 349 LYS A CA 1
ATOM 2652 C C . LYS A 1 349 ? 23.333 -5.221 -20.219 1.00 59.53 349 LYS A C 1
ATOM 2654 O O . LYS A 1 349 ? 24.469 -5.532 -19.918 1.00 59.53 349 LYS A O 1
ATOM 2659 N N . LYS A 1 350 ? 22.999 -3.963 -20.545 1.00 51.41 350 LYS A N 1
ATOM 2660 C CA . LYS A 1 350 ? 23.911 -2.796 -20.481 1.00 51.41 350 LYS A CA 1
ATOM 2661 C C . LYS A 1 350 ? 23.990 -2.159 -19.081 1.00 51.41 350 LYS A C 1
ATOM 2663 O O . LYS A 1 350 ? 24.849 -1.313 -18.840 1.00 51.41 350 LYS A O 1
ATOM 2668 N N . TYR A 1 351 ? 23.020 -2.464 -18.221 1.00 52.50 351 TYR A N 1
ATOM 2669 C CA . TYR A 1 351 ? 22.939 -1.932 -16.856 1.00 52.50 351 TYR A CA 1
ATOM 2670 C C . TYR A 1 351 ? 23.297 -2.988 -15.798 1.00 52.50 351 TYR A C 1
ATOM 2672 O O . TYR A 1 351 ? 23.466 -2.645 -14.626 1.00 52.50 351 TYR A O 1
ATOM 2680 N N . CYS A 1 352 ? 23.455 -4.236 -16.248 1.00 56.12 352 CYS A N 1
ATOM 2681 C CA . CYS A 1 352 ? 24.556 -5.093 -15.835 1.00 56.12 352 CYS A CA 1
ATOM 2682 C C . CYS A 1 352 ? 25.822 -4.696 -16.641 1.00 56.12 352 CYS A C 1
ATOM 2684 O O . CYS A 1 352 ? 26.929 -4.933 -16.131 1.00 56.12 352 CYS A O 1
#

Solvent-accessible surface area (backbone atoms only — not comparable to full-atom values): 19286 Å² total; per-residue (Å²): 142,83,80,80,82,72,71,65,79,72,81,83,66,95,64,90,60,92,77,62,52,79,45,38,35,40,35,18,36,36,42,40,16,66,15,33,42,36,34,33,32,43,33,42,44,44,90,91,48,77,47,75,42,81,75,43,79,50,73,48,85,40,56,45,44,61,43,19,67,76,47,81,38,25,75,49,72,67,60,53,50,50,50,44,53,52,50,51,54,53,48,46,58,50,39,76,41,48,89,85,57,53,45,36,46,44,38,36,29,29,48,36,42,73,67,22,79,47,22,67,62,51,42,50,54,44,20,67,75,70,72,45,75,52,43,80,48,52,64,60,55,49,30,51,22,42,48,50,20,46,54,78,79,40,94,64,94,54,36,35,36,38,50,43,31,26,24,28,26,36,29,35,66,45,100,86,70,47,84,42,66,33,59,38,87,51,15,42,55,49,47,45,52,51,49,27,59,75,65,75,43,88,62,86,47,67,58,47,36,48,71,70,55,48,54,50,48,41,53,52,40,44,52,56,46,65,77,50,45,82,73,41,65,69,55,39,56,50,38,73,72,66,57,62,34,35,25,30,26,61,50,38,58,61,49,49,49,53,49,31,25,71,68,77,35,81,89,60,72,55,24,46,66,47,49,48,54,36,50,64,73,53,47,64,37,43,53,70,57,46,36,70,73,40,86,80,49,89,49,46,55,49,44,65,51,39,53,46,44,52,45,36,51,26,66,73,50,58,46,63,57,46,40,77,40,95,42,36,46,37,55,22,67,68,45,97,59,89,58,91,82,62,79,80,62,44,78,51,77,85,72,90

Organism: NCBI:txid295108

Mean predicted aligned error: 8.06 Å